Protein AF-A0A9P6WWC3-F1 (afdb_monomer)

Foldseek 3Di:
DDDDDDDDDDDPPDPPDPPDDVPDDDDPDDDDDPDPCDPVNVVVVVPDDDDDDDPDDDPDLVVVQLVVLQVQLVVLLVCVVVQQADQQDWKKWFQRPVHRQKIWIAAGRDRSNPDGSVRTFIAGLQQHTPDHDGGDPNLNVLQVSLQSVLAVQFGMKTWTCGPVQLVVLQVQDDQDPPDPVSVVQVVQEFEQACCPDSDSDNVSSVSSCVGNDHGHQKYRYRNGGIMGGDDD

InterPro domains:
  IPR001303 Class II aldolase/adducin N-terminal [PF00596] (70-228)
  IPR001303 Class II aldolase/adducin N-terminal [SM01007] (70-232)
  IPR036409 Class II aldolase/adducin N-terminal domain superfamily [G3DSA:3.40.225.10] (49-229)
  IPR036409 Class II aldolase/adducin N-terminal domain superfamily [SSF53639] (64-228)
  IPR051017 Aldolase class II Adducin subfamily [PTHR10672] (40-228)

Secondary structure (DSSP, 8-state):
--------------TT-----TTSPPP-------SSS-HHHHHHHHHSPP----PPP-SSHHHHHHHHHHHHHHHHHHHHHTT--BTTB-EEEEE-SS-TT-EEEPPTT--GGG--TTTPEEE-TT--EEE-SS---HHHHHHHHHHHHH-TT--EEEEE--HHHHHHHTT--PPP--STTGGGGTTSEEEE----SS---HHHHHHHHHHHTTT-SEEEETTTEEEEEE--

Structure (mmCIF, N/CA/C/O backbone):
data_AF-A0A9P6WWC3-F1
#
_entry.id   AF-A0A9P6WWC3-F1
#
loop_
_atom_site.group_PDB
_atom_site.id
_atom_site.type_symbol
_atom_site.label_atom_id
_atom_site.label_alt_id
_atom_site.label_comp_id
_atom_site.label_asym_id
_atom_site.label_entity_id
_atom_site.label_seq_id
_atom_site.pdbx_PDB_ins_code
_atom_site.Cartn_x
_atom_site.Cartn_y
_atom_site.Cartn_z
_atom_site.occupancy
_atom_site.B_iso_or_equiv
_atom_site.auth_seq_id
_atom_site.auth_comp_id
_atom_site.auth_asym_id
_atom_site.auth_atom_id
_atom_site.pdbx_PDB_model_num
ATOM 1 N N . MET A 1 1 ? -37.092 14.828 -8.936 1.00 39.47 1 MET A N 1
ATOM 2 C CA . MET A 1 1 ? -36.639 15.481 -10.181 1.00 39.47 1 MET A CA 1
ATOM 3 C C . MET A 1 1 ? -35.511 14.626 -10.740 1.00 39.47 1 MET A C 1
ATOM 5 O O . MET A 1 1 ? -34.388 14.698 -10.266 1.00 39.47 1 MET A O 1
ATOM 9 N N . THR A 1 2 ? -35.869 13.685 -11.606 1.00 32.66 2 THR A N 1
ATOM 10 C CA . THR A 1 2 ? -34.979 12.709 -12.247 1.00 32.66 2 THR A CA 1
ATOM 11 C C . THR A 1 2 ? -34.280 13.359 -13.436 1.00 32.66 2 THR A C 1
ATOM 13 O O . THR A 1 2 ? -34.957 13.880 -14.319 1.00 32.66 2 THR A O 1
ATOM 16 N N . LEU A 1 3 ? -32.947 13.320 -13.464 1.00 31.47 3 LEU A N 1
ATOM 17 C CA . LEU A 1 3 ? -32.145 13.653 -14.643 1.00 31.47 3 LEU A CA 1
ATOM 18 C C . LEU A 1 3 ? -31.597 12.353 -15.258 1.00 31.47 3 LEU A C 1
ATOM 20 O O . LEU A 1 3 ? -31.300 11.421 -14.507 1.00 31.47 3 LEU A O 1
ATOM 24 N N . PRO A 1 4 ? -31.525 12.248 -16.596 1.00 32.28 4 PRO A N 1
ATOM 25 C CA . PRO A 1 4 ? -31.412 10.970 -17.281 1.00 32.28 4 PRO A CA 1
ATOM 26 C C . PRO A 1 4 ? -29.964 10.486 -17.399 1.00 32.28 4 PRO A C 1
ATOM 28 O O . PRO A 1 4 ? -29.024 11.268 -17.530 1.00 32.28 4 PRO A O 1
ATOM 31 N N . ILE A 1 5 ? -29.828 9.162 -17.394 1.00 38.31 5 ILE A N 1
ATOM 32 C CA . ILE A 1 5 ? -28.629 8.411 -17.762 1.00 38.31 5 ILE A CA 1
ATOM 33 C C . ILE A 1 5 ? -28.539 8.439 -19.289 1.00 38.31 5 ILE A C 1
ATOM 35 O O . ILE A 1 5 ? -29.458 7.974 -19.963 1.00 38.31 5 ILE A O 1
ATOM 39 N N . SER A 1 6 ? -27.451 8.977 -19.838 1.00 33.50 6 SER A N 1
ATOM 40 C CA . SER A 1 6 ? -27.092 8.760 -21.239 1.00 33.50 6 SER A CA 1
ATOM 41 C C . SER A 1 6 ? -25.844 7.889 -21.310 1.00 33.50 6 SER A C 1
ATOM 43 O O . SER A 1 6 ? -24.748 8.336 -20.965 1.00 33.50 6 SER A O 1
ATOM 45 N N . ASP A 1 7 ? -26.028 6.659 -21.785 1.00 39.38 7 ASP A N 1
ATOM 46 C CA . ASP A 1 7 ? -24.965 5.832 -22.344 1.00 39.38 7 ASP A CA 1
ATOM 47 C C . ASP A 1 7 ? -24.219 6.621 -23.421 1.00 39.38 7 ASP A C 1
ATOM 49 O O . ASP A 1 7 ? -24.841 7.138 -24.354 1.00 39.38 7 ASP A O 1
ATOM 53 N N . ASN A 1 8 ? -22.887 6.675 -23.350 1.00 34.50 8 ASN A N 1
ATOM 54 C CA . ASN A 1 8 ? -22.118 6.996 -24.541 1.00 34.50 8 ASN A CA 1
ATOM 55 C C . ASN A 1 8 ? -20.884 6.107 -24.684 1.00 34.50 8 ASN A C 1
ATOM 57 O O . ASN A 1 8 ? -20.041 5.985 -23.796 1.00 34.50 8 ASN A O 1
ATOM 61 N N . LYS A 1 9 ? -20.862 5.457 -25.843 1.00 33.41 9 LYS A N 1
ATOM 62 C CA . LYS A 1 9 ? -19.927 4.448 -26.325 1.00 33.41 9 LYS A CA 1
ATOM 63 C C . LYS A 1 9 ? -18.516 5.021 -26.481 1.00 33.41 9 LYS A C 1
ATOM 65 O O . LYS A 1 9 ? -18.359 6.191 -26.809 1.00 33.41 9 LYS A O 1
ATOM 70 N N . ASN A 1 10 ? -17.523 4.141 -26.323 1.00 39.97 10 ASN A N 1
ATOM 71 C CA . ASN A 1 10 ? -16.203 4.156 -26.965 1.00 39.97 10 ASN A CA 1
ATOM 72 C C . ASN A 1 10 ? -15.756 5.500 -27.559 1.00 39.97 10 ASN A C 1
ATOM 74 O O . ASN A 1 10 ? -15.913 5.734 -28.757 1.00 39.97 10 ASN A O 1
ATOM 78 N N . ASN A 1 11 ? -15.093 6.327 -26.752 1.00 32.00 11 ASN A N 1
ATOM 79 C CA . ASN A 1 11 ? -14.251 7.385 -27.292 1.00 32.00 11 ASN A CA 1
ATOM 80 C C . ASN A 1 11 ? -12.836 6.824 -27.476 1.00 32.00 11 ASN A C 1
ATOM 82 O O . ASN A 1 11 ? -11.994 6.892 -26.580 1.00 32.00 11 ASN A O 1
ATOM 86 N N . MET A 1 12 ? -12.595 6.225 -28.647 1.00 34.56 12 MET A N 1
ATOM 87 C CA . MET A 1 12 ? -11.241 6.118 -29.183 1.00 34.56 12 MET A CA 1
ATOM 88 C C . MET A 1 12 ? -10.701 7.542 -29.301 1.00 34.56 12 MET A C 1
ATOM 90 O O . MET A 1 12 ? -11.239 8.365 -30.040 1.00 34.56 12 MET A O 1
ATOM 94 N N . ILE A 1 13 ? -9.681 7.848 -28.507 1.00 39.12 13 ILE A N 1
ATOM 95 C CA . ILE A 1 13 ? -8.994 9.133 -28.536 1.00 39.12 13 ILE A CA 1
ATOM 96 C C . ILE A 1 13 ? -8.308 9.231 -29.901 1.00 39.12 13 ILE A C 1
ATOM 98 O O . ILE A 1 13 ? -7.330 8.539 -30.159 1.00 39.12 13 ILE A O 1
ATOM 102 N N . ASN A 1 14 ? -8.858 10.060 -30.788 1.00 34.22 14 ASN A N 1
ATOM 103 C CA . ASN A 1 14 ? -8.198 10.446 -32.029 1.00 34.22 14 ASN A CA 1
ATOM 104 C C . ASN A 1 14 ? -6.913 11.221 -31.688 1.00 34.22 14 ASN A C 1
ATOM 106 O O . ASN A 1 14 ? -6.967 12.283 -31.067 1.00 34.22 14 ASN A O 1
ATOM 110 N N . ASP A 1 15 ? -5.770 10.690 -32.126 1.00 46.56 15 ASP A N 1
ATOM 111 C CA . ASP A 1 15 ? -4.395 11.133 -31.832 1.00 46.56 15 ASP A CA 1
ATOM 112 C C . ASP A 1 15 ? -3.993 12.516 -32.399 1.00 46.56 15 ASP A C 1
ATOM 114 O O . ASP A 1 15 ? -2.829 12.909 -32.343 1.00 46.56 15 ASP A O 1
ATOM 118 N N . THR A 1 16 ? -4.917 13.307 -32.946 1.00 41.19 16 THR A N 1
ATOM 119 C CA . THR A 1 16 ? -4.570 14.505 -33.736 1.00 41.19 16 THR A CA 1
ATOM 120 C C . THR A 1 16 ? -4.795 15.847 -33.043 1.00 41.19 16 THR A C 1
ATOM 122 O O . THR A 1 16 ? -4.728 16.878 -33.708 1.00 41.19 16 THR A O 1
ATOM 125 N N . ASN A 1 17 ? -5.025 15.897 -31.726 1.00 40.00 17 ASN A N 1
ATOM 126 C CA . ASN A 1 17 ? -5.231 17.186 -31.048 1.00 40.00 17 ASN A CA 1
ATOM 127 C C . ASN A 1 17 ? -4.621 17.284 -29.640 1.00 40.00 17 ASN A C 1
ATOM 129 O O . ASN A 1 17 ? -5.251 17.771 -28.702 1.00 40.00 17 ASN A O 1
ATOM 133 N N . ILE A 1 18 ? -3.356 16.872 -29.488 1.00 46.56 18 ILE A N 1
ATOM 134 C CA . ILE A 1 18 ? -2.530 17.262 -28.332 1.00 46.56 18 ILE A CA 1
ATOM 135 C C . ILE A 1 18 ? -2.148 18.744 -28.506 1.00 46.56 18 ILE A C 1
ATOM 137 O O . ILE A 1 18 ? -1.037 19.111 -28.887 1.00 46.56 18 ILE A O 1
ATOM 141 N N . GLN A 1 19 ? -3.119 19.626 -28.279 1.00 43.78 19 GLN A N 1
ATOM 142 C CA . GLN A 1 19 ? -2.909 21.062 -28.165 1.00 43.78 19 GLN A CA 1
ATOM 143 C C . GLN A 1 19 ? -2.077 21.353 -26.906 1.00 43.78 19 GLN A C 1
ATOM 145 O O . GLN A 1 19 ? -2.545 21.185 -25.785 1.00 43.78 19 GLN A O 1
ATOM 150 N N . ARG A 1 20 ? -0.827 21.784 -27.127 1.00 45.75 20 ARG A N 1
ATOM 151 C CA . ARG A 1 20 ? 0.033 22.629 -26.271 1.00 45.75 20 ARG A CA 1
ATOM 152 C C . ARG A 1 20 ? -0.373 22.730 -24.787 1.00 45.75 20 ARG A C 1
ATOM 154 O O . ARG A 1 20 ? -0.776 23.792 -24.320 1.00 45.75 20 ARG A O 1
ATOM 161 N N . THR A 1 21 ? -0.158 21.674 -24.011 1.00 47.94 21 THR A N 1
ATOM 162 C CA . THR A 1 21 ? 0.052 21.818 -22.564 1.00 47.94 21 THR A CA 1
ATOM 163 C C . THR A 1 21 ? 1.504 22.242 -22.336 1.00 47.94 21 THR A C 1
ATOM 165 O O . THR A 1 21 ? 2.430 21.587 -22.807 1.00 47.94 21 THR A O 1
ATOM 168 N N . ALA A 1 22 ? 1.727 23.343 -21.608 1.00 55.19 22 ALA A N 1
ATOM 169 C CA . ALA A 1 22 ? 3.056 23.917 -21.332 1.00 55.19 22 ALA A CA 1
ATOM 170 C C . ALA A 1 22 ? 4.033 22.971 -20.590 1.00 55.19 22 ALA A C 1
ATOM 172 O O . ALA A 1 22 ? 5.189 23.317 -20.374 1.00 55.19 22 ALA A O 1
ATOM 173 N N . ILE A 1 23 ? 3.568 21.784 -20.197 1.00 61.66 23 ILE A N 1
ATOM 174 C CA . ILE A 1 23 ? 4.279 20.810 -19.366 1.00 61.66 23 ILE A CA 1
ATOM 175 C C . ILE A 1 23 ? 5.178 19.885 -20.210 1.00 61.66 23 ILE A C 1
ATOM 177 O O . ILE A 1 23 ? 6.199 19.417 -19.715 1.00 61.66 23 ILE A O 1
ATOM 181 N N . PHE A 1 24 ? 4.854 19.647 -21.488 1.00 66.19 24 PHE A N 1
ATOM 182 C CA . PHE A 1 24 ? 5.560 18.673 -22.338 1.00 66.19 24 PHE A CA 1
ATOM 183 C C . PHE A 1 24 ? 6.177 19.332 -23.573 1.00 66.19 24 PHE A C 1
ATOM 185 O O . PHE A 1 24 ? 5.842 19.011 -24.713 1.00 66.19 24 PHE A O 1
ATOM 192 N N . LEU A 1 25 ? 7.075 20.289 -23.349 1.00 69.44 25 LEU A N 1
ATOM 193 C CA . LEU A 1 25 ? 7.821 20.946 -24.419 1.00 69.44 25 LEU A CA 1
ATOM 194 C C . LEU A 1 25 ? 9.214 20.329 -24.540 1.00 69.44 25 LEU A C 1
ATOM 196 O O . LEU A 1 25 ? 9.935 20.202 -23.550 1.00 69.44 25 LEU A O 1
ATOM 200 N N . ARG A 1 26 ? 9.627 19.993 -25.767 1.00 71.19 26 ARG A N 1
ATOM 201 C CA . ARG A 1 26 ? 11.050 19.775 -26.045 1.00 71.19 26 ARG A CA 1
ATOM 202 C C . ARG A 1 26 ? 11.764 21.122 -25.964 1.00 71.19 26 ARG A C 1
ATOM 204 O O . ARG A 1 26 ? 11.291 22.115 -26.516 1.00 71.19 26 ARG A O 1
ATOM 211 N N . SER A 1 27 ? 12.897 21.152 -25.269 1.00 71.38 27 SER A N 1
ATOM 212 C CA . SER A 1 27 ? 13.775 22.322 -25.254 1.00 71.38 27 SER A CA 1
ATOM 213 C C . SER A 1 27 ? 14.261 22.628 -26.673 1.00 71.38 27 SER A C 1
ATOM 215 O O . SER A 1 27 ? 14.604 21.713 -27.415 1.00 71.38 27 SER A O 1
ATOM 217 N N . SER A 1 28 ? 14.337 23.909 -27.040 1.00 74.69 28 SER A N 1
ATOM 218 C CA . SER A 1 28 ? 14.957 24.355 -28.297 1.00 74.69 28 SER A CA 1
ATOM 219 C C . SER A 1 28 ? 16.487 24.431 -28.220 1.00 74.69 28 SER A C 1
ATOM 221 O O . SER A 1 28 ? 17.145 24.769 -29.207 1.00 74.69 28 SER A O 1
ATOM 223 N N . ARG A 1 29 ? 17.075 24.159 -27.046 1.00 73.31 29 ARG A N 1
ATOM 224 C CA . ARG A 1 29 ? 18.528 24.173 -26.860 1.00 73.31 29 ARG A CA 1
ATOM 225 C C . ARG A 1 29 ? 19.150 22.989 -27.589 1.00 73.31 29 ARG A C 1
ATOM 227 O O . ARG A 1 29 ? 18.837 21.845 -27.279 1.00 73.31 29 ARG A O 1
ATOM 234 N N . LYS A 1 30 ? 20.092 23.277 -28.487 1.00 68.44 30 LYS A N 1
ATOM 235 C CA . LYS A 1 30 ? 21.001 22.269 -29.035 1.00 68.44 30 LYS A CA 1
ATOM 236 C C . LYS A 1 30 ? 21.999 21.885 -27.949 1.00 68.44 30 LYS A C 1
ATOM 238 O O . LYS A 1 30 ? 22.733 22.746 -27.466 1.00 68.44 30 LYS A O 1
ATOM 243 N N . ILE A 1 31 ? 21.991 20.622 -27.545 1.00 67.25 31 ILE A N 1
ATOM 244 C CA . ILE A 1 31 ? 22.911 20.074 -26.548 1.00 67.25 31 ILE A CA 1
ATOM 245 C C . ILE A 1 31 ? 23.762 19.019 -27.248 1.00 67.25 31 ILE A C 1
ATOM 247 O O . ILE A 1 31 ? 23.226 18.158 -27.938 1.00 67.25 31 ILE A O 1
ATOM 251 N N . VAL A 1 32 ? 25.079 19.099 -27.067 1.00 68.75 32 VAL A N 1
ATOM 252 C CA . VAL A 1 32 ? 26.022 18.048 -27.463 1.00 68.75 32 VAL A CA 1
ATOM 253 C C . VAL A 1 32 ? 26.444 17.350 -26.177 1.00 68.75 32 VAL A C 1
ATOM 255 O O . VAL A 1 32 ? 27.060 17.975 -25.314 1.00 68.75 32 VAL A O 1
ATOM 258 N N . LEU A 1 33 ? 26.037 16.093 -26.007 1.00 67.12 33 LEU A N 1
ATOM 259 C CA . LEU A 1 33 ? 26.409 15.283 -24.849 1.00 67.12 33 LEU A CA 1
ATOM 260 C C . LEU A 1 33 ? 27.800 14.683 -25.090 1.00 67.12 33 LEU A C 1
ATOM 262 O O . LEU A 1 33 ? 28.111 14.250 -26.196 1.00 67.12 33 LEU A O 1
ATOM 266 N N . THR A 1 34 ? 28.661 14.692 -24.073 1.00 72.19 34 THR A N 1
ATOM 267 C CA . THR A 1 34 ? 29.966 14.019 -24.119 1.00 72.19 34 THR A CA 1
ATOM 268 C C . THR A 1 34 ? 29.810 12.584 -23.606 1.00 72.19 34 THR A C 1
ATOM 270 O O . THR A 1 34 ? 29.261 12.381 -22.526 1.00 72.19 34 THR A O 1
ATOM 273 N N . GLY A 1 35 ? 30.287 11.573 -24.343 1.00 67.38 35 GLY A N 1
ATOM 274 C CA . GLY A 1 35 ? 30.217 10.169 -23.907 1.00 67.38 35 GLY A CA 1
ATOM 275 C C . GLY A 1 35 ? 29.817 9.189 -25.012 1.00 67.38 35 GLY A C 1
ATOM 276 O O . GLY A 1 35 ? 29.933 9.501 -26.191 1.00 67.38 35 GLY A O 1
ATOM 277 N N . SER A 1 36 ? 29.384 7.986 -24.614 1.00 57.06 36 SER A N 1
ATOM 278 C CA . SER A 1 36 ? 29.026 6.872 -25.511 1.00 57.06 36 SER A CA 1
ATOM 279 C C . SER A 1 36 ? 27.691 7.037 -26.236 1.00 57.06 36 SER A C 1
ATOM 281 O O . SER A 1 36 ? 27.352 6.186 -27.050 1.00 57.06 36 SER A O 1
ATOM 283 N N . GLU A 1 37 ? 26.929 8.085 -25.926 1.00 64.62 37 GLU A N 1
ATOM 284 C CA . GLU A 1 37 ? 25.747 8.450 -26.701 1.00 64.62 37 GLU A CA 1
ATOM 285 C C . GLU A 1 37 ? 26.225 9.117 -27.989 1.00 64.62 37 GLU A C 1
ATOM 287 O O . GLU A 1 37 ? 26.843 10.184 -27.975 1.00 64.62 37 GLU A O 1
ATOM 292 N N . THR A 1 38 ? 26.002 8.452 -29.115 1.00 69.75 38 THR A N 1
ATOM 293 C CA . THR A 1 38 ? 26.440 8.970 -30.409 1.00 69.75 38 THR A CA 1
ATOM 294 C C . THR A 1 38 ? 25.629 10.214 -30.781 1.00 69.75 38 THR A C 1
ATOM 296 O O . THR A 1 38 ? 24.449 10.343 -30.442 1.00 69.75 38 THR A O 1
ATOM 299 N N . GLU A 1 39 ? 26.216 11.137 -31.551 1.00 67.12 39 GLU A N 1
ATOM 300 C CA . GLU A 1 39 ? 25.450 12.266 -32.103 1.00 67.12 39 GLU A CA 1
ATOM 301 C C . GLU A 1 39 ? 24.223 11.804 -32.914 1.00 67.12 39 GLU A C 1
ATOM 303 O O . GLU A 1 39 ? 23.247 12.540 -33.060 1.00 67.12 39 GLU A O 1
ATOM 308 N N . GLU A 1 40 ? 24.276 10.596 -33.475 1.00 71.81 40 GLU A N 1
ATOM 309 C CA . GLU A 1 40 ? 23.176 9.981 -34.209 1.00 71.81 40 GLU A CA 1
ATOM 310 C C . GLU A 1 40 ? 22.018 9.581 -33.287 1.00 71.81 40 GLU A C 1
ATOM 312 O O . GLU A 1 40 ? 20.871 9.913 -33.587 1.00 71.81 40 GLU A O 1
ATOM 317 N N . GLU A 1 41 ? 22.303 8.979 -32.130 1.00 73.50 41 GLU A N 1
ATOM 318 C CA . GLU A 1 41 ? 21.301 8.670 -31.100 1.00 73.50 41 GLU A CA 1
ATOM 319 C C . GLU A 1 41 ? 20.652 9.942 -30.541 1.00 73.50 41 GLU A C 1
ATOM 321 O O . GLU A 1 41 ? 19.426 10.003 -30.409 1.00 73.50 41 GLU A O 1
ATOM 326 N N . ALA A 1 42 ? 21.436 10.999 -30.300 1.00 69.25 42 ALA A N 1
ATOM 327 C CA . ALA A 1 42 ? 20.912 12.292 -29.858 1.00 69.25 42 ALA A CA 1
ATOM 328 C C . ALA A 1 42 ? 19.977 12.926 -30.909 1.00 69.25 42 ALA A C 1
ATOM 330 O O . ALA A 1 42 ? 18.864 13.350 -30.584 1.00 69.25 42 ALA A O 1
ATOM 331 N N . ARG A 1 43 ? 20.379 12.923 -32.191 1.00 72.50 43 ARG A N 1
ATOM 332 C CA . ARG A 1 43 ? 19.546 13.404 -33.313 1.00 72.50 43 ARG A CA 1
ATOM 333 C C . ARG A 1 43 ? 18.293 12.549 -33.522 1.00 72.50 43 ARG A C 1
ATOM 335 O O . ARG A 1 43 ? 17.243 13.078 -33.892 1.00 72.50 43 ARG A O 1
ATOM 342 N N . ALA A 1 44 ? 18.373 11.239 -33.297 1.00 76.50 44 ALA A N 1
ATOM 343 C CA . ALA A 1 44 ? 17.216 10.351 -33.352 1.00 76.50 44 ALA A CA 1
ATOM 344 C C . ALA A 1 44 ? 16.232 10.648 -32.208 1.00 76.50 44 ALA A C 1
ATOM 346 O O . ALA A 1 44 ? 15.022 10.723 -32.438 1.00 76.50 44 ALA A O 1
ATOM 347 N N . ALA A 1 45 ? 16.740 10.909 -30.999 1.00 74.81 45 ALA A N 1
ATOM 348 C CA . ALA A 1 45 ? 15.932 11.213 -29.823 1.00 74.81 4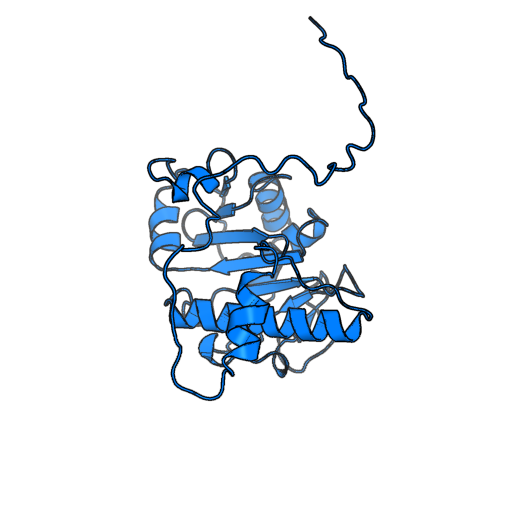5 ALA A CA 1
ATOM 349 C C . ALA A 1 45 ? 15.125 12.518 -29.947 1.00 74.81 45 ALA A C 1
ATOM 351 O O . ALA A 1 45 ? 14.034 12.603 -29.376 1.00 74.81 45 ALA A O 1
ATOM 352 N N . GLU A 1 46 ? 15.601 13.512 -30.712 1.00 75.06 46 GLU A N 1
ATOM 353 C CA . GLU A 1 46 ? 14.857 14.749 -31.019 1.00 75.06 46 GLU A CA 1
ATOM 354 C C . GLU A 1 46 ? 13.536 14.479 -31.752 1.00 75.06 46 GLU A C 1
ATOM 356 O O . GLU A 1 46 ? 12.559 15.207 -31.558 1.00 75.06 46 GLU A O 1
ATOM 361 N N . LYS A 1 47 ? 13.491 13.413 -32.560 1.00 78.12 47 LYS A N 1
ATOM 362 C CA . LYS A 1 47 ? 12.332 13.037 -33.380 1.00 78.12 47 LYS A CA 1
ATOM 363 C C . LYS A 1 47 ? 11.359 12.105 -32.661 1.00 78.12 47 LYS A C 1
ATOM 365 O O . LYS A 1 47 ? 10.256 11.885 -33.157 1.00 78.12 47 LYS A O 1
ATOM 370 N N . LEU A 1 48 ? 11.744 11.553 -31.509 1.00 80.31 48 LEU A N 1
ATOM 371 C CA . LEU A 1 48 ? 10.870 10.662 -30.753 1.00 80.31 48 LEU A CA 1
ATOM 372 C C . LEU A 1 48 ? 9.683 11.442 -30.162 1.00 80.31 48 LEU A C 1
ATOM 374 O O . LEU A 1 48 ? 9.853 12.572 -29.687 1.00 80.31 48 LEU A O 1
ATOM 378 N N . PRO A 1 49 ? 8.477 10.859 -30.124 1.00 79.94 49 PRO A N 1
ATOM 379 C CA . PRO A 1 49 ? 7.368 11.462 -29.396 1.00 79.94 49 PRO A CA 1
ATOM 380 C C . PRO A 1 49 ? 7.697 11.538 -27.898 1.00 79.94 49 PRO A C 1
ATOM 382 O O . PRO A 1 49 ? 8.282 10.611 -27.336 1.00 79.94 49 PRO A O 1
ATOM 385 N N . ILE A 1 50 ? 7.306 12.631 -27.232 1.00 81.06 50 ILE A N 1
ATOM 386 C CA . ILE A 1 50 ? 7.300 12.661 -25.764 1.00 81.06 50 ILE A CA 1
ATOM 387 C C . ILE A 1 50 ? 6.168 11.742 -25.311 1.00 81.06 50 ILE A C 1
ATOM 389 O O . ILE A 1 50 ? 5.002 12.002 -25.604 1.00 81.06 50 ILE A O 1
ATOM 393 N N . GLN A 1 51 ? 6.510 10.670 -24.605 1.00 80.94 51 GLN A N 1
ATOM 394 C CA . GLN A 1 51 ? 5.538 9.720 -24.080 1.00 80.94 51 GLN A CA 1
ATOM 395 C C . GLN A 1 51 ? 5.491 9.795 -22.558 1.00 80.94 51 GLN A C 1
ATOM 397 O O . GLN A 1 51 ? 6.521 9.882 -21.889 1.00 80.94 51 GLN A O 1
ATOM 402 N N . LEU A 1 52 ? 4.280 9.725 -22.010 1.00 83.00 52 LEU A N 1
ATOM 403 C CA . LEU A 1 52 ? 4.102 9.478 -20.587 1.00 83.00 52 LEU A CA 1
ATOM 404 C C . LEU A 1 52 ? 4.455 8.016 -20.282 1.00 83.00 52 LEU A C 1
ATOM 406 O O . LEU A 1 52 ? 3.993 7.129 -21.008 1.00 83.00 52 LEU A O 1
ATOM 410 N N . PRO A 1 53 ? 5.218 7.740 -19.210 1.00 87.06 53 PRO A N 1
ATOM 411 C CA . PRO A 1 53 ? 5.455 6.375 -18.761 1.00 87.06 53 PRO A CA 1
ATOM 412 C C . PRO A 1 53 ? 4.129 5.646 -18.517 1.00 87.06 53 PRO A C 1
ATOM 414 O O . PRO A 1 53 ? 3.232 6.178 -17.862 1.00 87.06 53 PRO A O 1
ATOM 417 N N . ARG A 1 54 ? 4.011 4.418 -19.026 1.00 85.56 54 ARG A N 1
ATOM 418 C CA . ARG A 1 54 ? 2.864 3.529 -18.784 1.00 85.56 54 ARG A CA 1
ATOM 419 C C . ARG A 1 54 ? 3.298 2.326 -17.945 1.00 85.56 54 ARG A C 1
ATOM 421 O O . ARG A 1 54 ? 4.478 1.963 -17.983 1.00 85.56 54 ARG A O 1
ATOM 428 N N . PRO A 1 55 ? 2.378 1.691 -17.195 1.00 84.94 55 PRO A N 1
ATOM 429 C CA . PRO A 1 55 ? 2.654 0.399 -16.583 1.00 84.94 55 PRO A CA 1
ATOM 430 C C . PRO A 1 55 ? 3.171 -0.594 -17.627 1.00 84.94 55 PRO A C 1
ATOM 432 O O . PRO A 1 55 ? 2.691 -0.632 -18.760 1.00 84.94 55 PRO A O 1
ATOM 435 N N . ARG A 1 56 ? 4.173 -1.385 -17.242 1.00 89.81 56 ARG A N 1
ATOM 436 C CA . ARG A 1 56 ? 4.753 -2.409 -18.110 1.00 89.81 56 ARG A CA 1
ATOM 437 C C . ARG A 1 56 ? 3.731 -3.523 -18.349 1.00 89.81 56 ARG A C 1
ATOM 439 O O . ARG A 1 56 ? 3.118 -3.994 -17.395 1.00 89.81 56 ARG A O 1
ATOM 446 N N . THR A 1 57 ? 3.591 -3.953 -19.597 1.00 92.75 57 THR A N 1
ATOM 447 C CA . THR A 1 57 ? 2.847 -5.159 -19.981 1.00 92.75 57 THR A CA 1
ATOM 448 C C . THR A 1 57 ? 3.780 -6.369 -20.013 1.00 92.75 57 THR A C 1
ATOM 450 O O . THR A 1 57 ? 4.995 -6.219 -20.171 1.00 92.75 57 THR A O 1
ATOM 453 N N . PHE A 1 58 ? 3.221 -7.564 -19.841 1.00 95.69 58 PHE A N 1
ATOM 454 C CA . PHE A 1 58 ? 3.967 -8.821 -19.812 1.00 95.69 58 PHE A CA 1
ATOM 455 C C . PHE A 1 58 ? 3.301 -9.827 -20.742 1.00 95.69 58 PHE A C 1
ATOM 457 O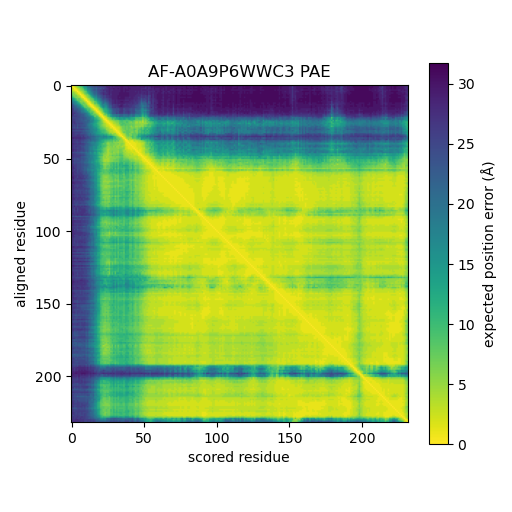 O . PHE A 1 58 ? 2.074 -9.900 -20.774 1.00 95.69 58 PHE A O 1
ATOM 464 N N . ASP A 1 59 ? 4.116 -10.594 -21.459 1.00 95.56 59 ASP A N 1
ATOM 465 C CA . ASP A 1 59 ? 3.639 -11.630 -22.381 1.00 95.56 59 ASP A CA 1
ATOM 466 C C . ASP A 1 59 ? 3.219 -12.906 -21.634 1.00 95.56 59 ASP A C 1
ATOM 468 O O . ASP A 1 59 ? 2.422 -13.696 -22.135 1.00 95.56 59 ASP A O 1
ATOM 472 N N . ASP A 1 60 ? 3.733 -13.097 -20.414 1.00 97.44 60 ASP A N 1
ATOM 473 C CA . ASP A 1 60 ? 3.447 -14.250 -19.570 1.00 97.44 60 ASP A CA 1
ATOM 474 C C . ASP A 1 60 ? 3.318 -13.880 -18.079 1.00 97.44 60 ASP A C 1
ATOM 476 O O . ASP A 1 60 ? 3.899 -12.910 -17.570 1.00 97.44 60 ASP A O 1
ATOM 480 N N . VAL A 1 61 ? 2.553 -14.702 -17.356 1.00 97.62 61 VAL A N 1
ATOM 481 C CA . VAL A 1 61 ? 2.212 -14.475 -15.945 1.00 97.62 61 VAL A CA 1
ATOM 482 C C . VAL A 1 61 ? 3.415 -14.673 -15.016 1.00 97.62 61 VAL A C 1
ATOM 484 O O . VAL A 1 61 ? 3.503 -14.042 -13.957 1.00 97.62 61 VAL A O 1
ATOM 487 N N . HIS A 1 62 ? 4.385 -15.511 -15.394 1.00 97.31 62 HIS A N 1
ATOM 488 C CA . HIS A 1 62 ? 5.594 -15.711 -14.600 1.00 97.31 62 HIS A CA 1
ATOM 489 C C . HIS A 1 62 ? 6.451 -14.440 -14.579 1.00 97.31 62 HIS A C 1
ATOM 491 O O . HIS A 1 62 ? 6.805 -13.962 -13.497 1.00 97.31 62 HIS A O 1
ATOM 497 N N . SER A 1 63 ? 6.709 -13.840 -15.740 1.00 97.81 63 SER A N 1
ATOM 498 C CA . SER A 1 63 ? 7.429 -12.572 -15.874 1.00 97.81 63 SER A CA 1
ATOM 499 C C . SER A 1 63 ? 6.729 -11.435 -15.126 1.00 97.81 63 SER A C 1
ATOM 501 O O . SER A 1 63 ? 7.385 -10.670 -14.409 1.00 97.81 63 SER A O 1
ATOM 503 N N . GLN A 1 64 ? 5.395 -11.360 -15.214 1.00 97.31 64 GLN A N 1
ATOM 504 C CA . GLN A 1 64 ? 4.598 -10.394 -14.454 1.00 97.31 64 GLN A CA 1
ATOM 505 C C . GLN A 1 64 ? 4.783 -10.575 -12.942 1.00 97.31 64 GLN A C 1
ATOM 507 O O . GLN A 1 64 ? 5.101 -9.618 -12.231 1.00 97.31 64 GLN A O 1
ATOM 512 N N . ARG A 1 65 ? 4.646 -11.807 -12.443 1.00 97.75 65 ARG A N 1
ATOM 513 C CA . ARG A 1 65 ? 4.827 -12.134 -11.024 1.00 97.75 65 ARG A CA 1
ATOM 514 C C . ARG A 1 65 ? 6.222 -11.771 -10.531 1.00 97.75 65 ARG A C 1
ATOM 516 O O . ARG A 1 65 ? 6.348 -11.143 -9.480 1.00 97.75 65 ARG A O 1
ATOM 523 N N . VAL A 1 66 ? 7.270 -12.142 -11.269 1.00 97.75 66 VAL A N 1
ATOM 524 C CA . VAL A 1 66 ? 8.660 -11.810 -10.914 1.00 97.75 66 VAL A CA 1
ATOM 525 C C . VAL A 1 66 ? 8.827 -10.297 -10.792 1.00 97.75 66 VAL A C 1
ATOM 527 O O . VAL A 1 66 ? 9.343 -9.821 -9.777 1.00 97.75 66 VAL A O 1
ATOM 530 N N . HIS A 1 67 ? 8.327 -9.534 -11.765 1.00 97.12 67 HIS A N 1
ATOM 531 C CA . HIS A 1 67 ? 8.392 -8.077 -11.732 1.00 97.12 67 HIS A CA 1
ATOM 532 C C . HIS A 1 67 ? 7.636 -7.475 -10.539 1.00 97.12 67 HIS A C 1
ATOM 534 O O . HIS A 1 67 ? 8.163 -6.606 -9.840 1.00 97.12 67 HIS A O 1
ATOM 540 N N . MET A 1 68 ? 6.413 -7.936 -10.270 1.00 97.00 68 MET A N 1
ATOM 541 C CA . MET A 1 68 ? 5.608 -7.420 -9.160 1.00 97.00 68 MET A CA 1
ATOM 542 C C . MET A 1 68 ? 6.249 -7.744 -7.802 1.00 97.00 68 MET A C 1
ATOM 544 O O . MET A 1 68 ? 6.329 -6.865 -6.945 1.00 97.00 68 MET A O 1
ATOM 548 N N . LYS A 1 69 ? 6.814 -8.947 -7.624 1.00 97.75 69 LYS A N 1
ATOM 549 C CA . LYS A 1 69 ? 7.590 -9.306 -6.423 1.00 97.75 69 LYS A CA 1
ATOM 550 C C . LYS A 1 69 ? 8.826 -8.425 -6.235 1.00 97.75 69 LYS A C 1
ATOM 552 O O . LYS A 1 69 ? 9.131 -8.022 -5.114 1.00 97.75 69 LYS A O 1
ATOM 557 N N . GLN A 1 70 ? 9.539 -8.108 -7.316 1.00 98.06 70 GLN A N 1
ATOM 558 C CA . GLN A 1 70 ? 10.671 -7.176 -7.274 1.00 98.06 70 GLN A CA 1
ATOM 559 C C . GLN A 1 70 ? 10.224 -5.770 -6.861 1.00 98.06 70 GLN A C 1
ATOM 561 O O . GLN A 1 70 ? 10.872 -5.160 -6.010 1.00 98.06 70 GLN A O 1
ATOM 566 N N . LYS A 1 71 ? 9.096 -5.278 -7.391 1.00 96.88 71 LYS A N 1
ATOM 567 C CA . LYS A 1 71 ? 8.504 -4.000 -6.970 1.00 96.88 71 LYS A CA 1
ATOM 568 C C . LYS A 1 71 ? 8.081 -4.001 -5.504 1.00 96.88 71 LYS A C 1
ATOM 570 O O . LYS A 1 71 ? 8.346 -3.020 -4.818 1.00 96.88 71 LYS A O 1
ATOM 575 N N . LEU A 1 72 ? 7.483 -5.085 -5.010 1.00 97.31 72 LEU A N 1
ATOM 576 C CA . LEU A 1 72 ? 7.120 -5.215 -3.598 1.00 97.31 72 LEU A CA 1
ATOM 577 C C . LEU A 1 72 ? 8.363 -5.138 -2.698 1.00 97.31 72 LEU A C 1
ATOM 579 O O . LEU A 1 72 ? 8.396 -4.342 -1.763 1.00 97.31 72 LEU A O 1
ATOM 583 N N . ALA A 1 73 ? 9.415 -5.897 -3.020 1.00 97.62 73 ALA A N 1
ATOM 584 C CA . ALA A 1 73 ? 10.679 -5.853 -2.283 1.00 97.62 73 ALA A CA 1
ATOM 585 C C . ALA A 1 73 ? 11.343 -4.464 -2.339 1.00 97.62 73 ALA A C 1
ATOM 587 O O . ALA A 1 73 ? 11.841 -3.972 -1.328 1.00 97.62 73 ALA A O 1
ATOM 588 N N . ALA A 1 74 ? 11.314 -3.797 -3.497 1.00 97.81 74 ALA A N 1
ATOM 589 C CA . ALA A 1 74 ? 11.779 -2.417 -3.622 1.00 97.81 74 ALA A CA 1
ATOM 590 C C . ALA A 1 74 ? 10.942 -1.453 -2.765 1.00 97.81 74 ALA A C 1
ATOM 592 O O . ALA A 1 74 ? 11.505 -0.564 -2.133 1.00 97.81 74 ALA A O 1
ATOM 593 N N . GLY A 1 75 ? 9.625 -1.663 -2.692 1.00 96.50 75 GLY A N 1
ATOM 594 C CA . GLY A 1 75 ? 8.712 -0.920 -1.827 1.00 96.50 75 GLY A CA 1
ATOM 595 C C . GLY A 1 75 ? 9.131 -0.979 -0.361 1.00 96.50 75 GLY A C 1
ATOM 596 O O . GLY A 1 75 ? 9.348 0.070 0.237 1.00 96.50 75 GLY A O 1
ATOM 597 N N . PHE A 1 76 ? 9.370 -2.175 0.184 1.00 96.81 76 PHE A N 1
ATOM 598 C CA . PHE A 1 76 ? 9.888 -2.329 1.550 1.00 96.81 76 PHE A CA 1
ATOM 599 C C . PHE A 1 76 ? 11.196 -1.566 1.774 1.00 96.81 76 PHE A C 1
ATOM 601 O O . PHE A 1 76 ? 11.340 -0.845 2.759 1.00 96.81 76 PHE A O 1
ATOM 608 N N . ARG A 1 77 ? 12.144 -1.662 0.836 1.00 97.44 77 ARG A N 1
ATOM 609 C CA . ARG A 1 77 ? 13.424 -0.949 0.952 1.00 97.44 77 ARG A CA 1
ATOM 610 C C . ARG A 1 77 ? 13.267 0.566 0.887 1.00 97.44 77 ARG A C 1
ATOM 612 O O . ARG A 1 77 ? 14.031 1.273 1.536 1.00 97.44 77 ARG A O 1
ATOM 619 N N . LEU A 1 78 ? 12.292 1.072 0.131 1.00 97.25 78 LEU A N 1
ATOM 620 C CA . LEU A 1 78 ? 11.950 2.493 0.133 1.00 97.25 78 LEU A CA 1
ATOM 621 C C . LEU A 1 78 ? 11.357 2.906 1.481 1.00 97.25 78 LEU A C 1
ATOM 623 O O . LEU A 1 78 ? 11.800 3.912 2.024 1.00 97.25 78 LEU A O 1
ATOM 627 N N . LEU A 1 79 ? 10.436 2.118 2.053 1.00 96.06 79 LEU A N 1
ATOM 628 C CA . LEU A 1 79 ? 9.907 2.385 3.396 1.00 96.06 79 LEU A CA 1
ATOM 629 C C . LEU A 1 79 ? 11.042 2.490 4.422 1.00 96.06 79 LEU A C 1
ATOM 631 O O . LEU A 1 79 ? 11.108 3.479 5.143 1.00 96.06 79 LEU A O 1
ATOM 635 N N . ALA A 1 80 ? 11.978 1.536 4.411 1.00 96.31 80 ALA A N 1
ATOM 636 C CA . ALA A 1 80 ? 13.148 1.556 5.288 1.00 96.31 80 ALA A CA 1
ATOM 637 C C . ALA A 1 80 ? 14.049 2.778 5.051 1.00 96.31 80 ALA A C 1
ATOM 639 O O . ALA A 1 80 ? 14.455 3.464 5.984 1.00 96.31 80 ALA A O 1
ATOM 640 N N . LYS A 1 81 ? 14.337 3.095 3.782 1.00 97.19 81 LYS A N 1
ATOM 641 C CA . LYS A 1 81 ? 15.169 4.248 3.408 1.00 97.19 81 LYS A CA 1
ATOM 642 C C . LYS A 1 81 ? 14.588 5.576 3.905 1.00 97.19 81 LYS A C 1
ATOM 644 O O . LYS A 1 81 ? 15.354 6.481 4.224 1.00 97.19 81 LYS A O 1
ATOM 649 N N . TYR A 1 82 ? 13.263 5.701 3.942 1.00 96.38 82 TYR A N 1
ATOM 650 C CA . TYR A 1 82 ? 12.569 6.899 4.419 1.00 96.38 82 TYR A CA 1
ATOM 651 C C . TYR A 1 82 ? 12.195 6.844 5.912 1.00 96.38 82 TYR A C 1
ATOM 653 O O . TYR A 1 82 ? 11.556 7.777 6.398 1.00 96.38 82 TYR A O 1
ATOM 661 N N . GLY A 1 83 ? 12.592 5.794 6.644 1.00 95.12 83 GLY A N 1
ATOM 662 C CA . GLY A 1 83 ? 12.300 5.631 8.073 1.00 95.12 83 GLY A CA 1
ATOM 663 C C . GLY A 1 83 ? 10.810 5.438 8.373 1.00 95.12 83 GLY A C 1
ATOM 664 O O . GLY A 1 83 ? 10.289 5.988 9.344 1.00 95.12 83 GLY A O 1
ATOM 665 N N . TRP A 1 84 ? 10.086 4.752 7.485 1.00 95.44 84 TRP A N 1
ATOM 666 C CA . TRP A 1 84 ? 8.657 4.440 7.640 1.00 95.44 84 TRP A CA 1
ATOM 667 C C . TRP A 1 84 ? 8.405 3.024 8.168 1.00 95.44 84 TRP A C 1
ATOM 669 O O . TRP A 1 84 ? 7.249 2.633 8.342 1.00 95.44 84 TRP A O 1
ATOM 679 N N . ASP A 1 85 ? 9.467 2.263 8.406 1.00 91.75 85 ASP A N 1
ATOM 680 C CA . ASP A 1 85 ? 9.462 1.029 9.175 1.00 91.75 85 ASP A CA 1
ATOM 681 C C . ASP A 1 85 ? 9.528 1.320 10.684 1.00 91.75 85 ASP A C 1
ATOM 683 O O . ASP A 1 85 ? 10.058 2.341 11.119 1.00 91.75 85 ASP A O 1
ATOM 687 N N . GLU A 1 86 ? 8.973 0.425 11.501 1.00 89.25 86 GLU A N 1
ATOM 688 C CA . GLU A 1 86 ? 9.028 0.545 12.960 1.00 89.25 86 GLU A CA 1
ATOM 689 C C . GLU A 1 86 ? 9.258 -0.828 13.596 1.00 89.25 86 GLU A C 1
ATOM 691 O O . GLU A 1 86 ? 8.328 -1.609 13.802 1.00 89.25 86 GLU A O 1
ATOM 696 N N . GLY A 1 87 ? 10.517 -1.140 13.910 1.00 87.75 87 GLY A N 1
ATOM 697 C CA . GLY A 1 87 ? 10.888 -2.434 14.480 1.00 87.75 87 GLY A CA 1
ATOM 698 C C . GLY A 1 87 ? 10.445 -3.593 13.581 1.00 87.75 87 GLY A C 1
ATOM 699 O O . GLY A 1 87 ? 10.910 -3.721 12.452 1.00 87.75 87 GLY A O 1
ATOM 700 N N . VAL A 1 88 ? 9.548 -4.440 14.091 1.00 84.69 88 VAL A N 1
ATOM 701 C CA . VAL A 1 88 ? 8.958 -5.575 13.351 1.00 84.69 88 VAL A CA 1
ATOM 702 C C . VAL A 1 88 ? 7.528 -5.306 12.862 1.00 84.69 88 VAL A C 1
ATOM 704 O O . VAL A 1 88 ? 6.877 -6.218 12.349 1.00 84.69 88 VAL A O 1
ATOM 707 N N . ALA A 1 89 ? 7.017 -4.089 13.070 1.00 84.94 89 ALA A N 1
ATOM 708 C CA . ALA A 1 89 ? 5.675 -3.687 12.674 1.00 84.94 89 ALA A CA 1
ATOM 709 C C . ALA A 1 89 ? 5.612 -3.256 11.201 1.00 84.94 89 ALA A C 1
ATOM 711 O O . ALA A 1 89 ? 6.620 -2.945 10.564 1.00 84.94 89 ALA A O 1
ATOM 712 N N . GLY A 1 90 ? 4.387 -3.206 10.678 1.00 84.00 90 GLY A N 1
ATOM 713 C CA . GLY A 1 90 ? 4.108 -2.901 9.281 1.00 84.00 90 GLY A CA 1
ATOM 714 C C . GLY A 1 90 ? 4.215 -4.118 8.362 1.00 84.00 90 GLY A C 1
ATOM 715 O O . GLY A 1 90 ? 4.883 -5.115 8.643 1.00 84.00 90 GLY A O 1
ATOM 716 N N . HIS A 1 91 ? 3.536 -4.019 7.227 1.00 92.38 91 HIS A N 1
ATOM 717 C CA . HIS A 1 91 ? 3.542 -5.041 6.188 1.00 92.38 91 HIS A CA 1
ATOM 718 C C . HIS A 1 91 ? 3.017 -4.467 4.876 1.00 92.38 91 HIS A C 1
ATOM 720 O O . HIS A 1 91 ? 2.216 -3.527 4.836 1.00 92.38 91 HIS A O 1
ATOM 726 N N . MET A 1 92 ? 3.454 -5.087 3.788 1.00 95.19 92 MET A N 1
ATOM 727 C CA . MET A 1 92 ? 2.917 -4.868 2.454 1.00 95.19 92 MET A CA 1
ATOM 728 C C . MET A 1 92 ? 2.502 -6.211 1.871 1.00 95.19 92 MET A C 1
ATOM 730 O O . MET A 1 92 ? 3.275 -7.169 1.926 1.00 95.19 92 MET A O 1
ATOM 734 N N . THR A 1 93 ? 1.306 -6.270 1.299 1.00 96.56 93 THR A N 1
ATOM 735 C CA . THR A 1 93 ? 0.810 -7.460 0.601 1.00 96.56 93 THR A CA 1
ATOM 736 C C . THR A 1 93 ? 0.591 -7.148 -0.863 1.00 96.56 93 THR A C 1
ATOM 738 O O . THR A 1 93 ? 0.261 -6.021 -1.231 1.00 96.56 93 THR A O 1
ATOM 741 N N . LEU A 1 94 ? 0.765 -8.163 -1.698 1.00 97.25 94 LEU A N 1
ATOM 742 C CA . LEU A 1 94 ? 0.596 -8.086 -3.138 1.00 97.25 94 LEU A CA 1
ATOM 743 C C . LEU A 1 94 ? -0.176 -9.308 -3.619 1.00 97.25 94 LEU A C 1
ATOM 745 O O . LEU A 1 94 ? 0.295 -10.430 -3.455 1.00 97.25 94 LEU A O 1
ATOM 749 N N . ARG A 1 95 ? -1.318 -9.090 -4.261 1.00 97.56 95 ARG A N 1
ATOM 750 C CA . ARG A 1 95 ? -2.107 -10.138 -4.903 1.00 97.56 95 ARG A CA 1
ATOM 751 C C . ARG A 1 95 ? -1.304 -10.809 -6.018 1.00 97.56 95 ARG A C 1
ATOM 753 O O . ARG A 1 95 ? -0.676 -10.124 -6.831 1.00 97.56 95 ARG A O 1
ATOM 760 N N . ASP A 1 96 ? -1.304 -12.136 -6.049 1.00 97.81 96 ASP A N 1
ATOM 761 C CA . ASP A 1 96 ? -0.655 -12.891 -7.115 1.00 97.81 96 ASP A CA 1
ATOM 762 C C . ASP A 1 96 ? -1.406 -12.707 -8.452 1.00 97.81 96 ASP A C 1
ATOM 764 O O . ASP A 1 96 ? -2.637 -12.739 -8.467 1.00 97.81 96 ASP A O 1
ATOM 768 N N . PRO A 1 97 ? -0.700 -12.495 -9.581 1.00 96.75 97 PRO A N 1
ATOM 769 C CA . PRO A 1 97 ? -1.353 -12.238 -10.865 1.00 96.75 97 PRO A CA 1
ATOM 770 C C . PRO A 1 97 ? -1.997 -13.479 -11.509 1.00 96.75 97 PRO A C 1
ATOM 772 O O . PRO A 1 97 ? -2.790 -13.318 -12.430 1.00 96.75 97 PRO A O 1
ATOM 775 N N . GLU A 1 98 ? -1.668 -14.696 -11.063 1.00 97.56 98 GLU A N 1
ATOM 776 C CA . GLU A 1 98 ? -2.266 -15.950 -11.564 1.00 97.56 98 GLU A CA 1
ATOM 777 C C . GLU A 1 98 ? -3.323 -16.501 -10.609 1.00 97.56 98 GLU A C 1
ATOM 779 O O . GLU A 1 98 ? -4.325 -17.051 -11.053 1.00 97.56 98 GLU A O 1
ATOM 784 N N . TYR A 1 99 ? -3.094 -16.342 -9.300 1.00 97.62 99 TYR A N 1
ATOM 785 C CA . TYR A 1 99 ? -3.969 -16.827 -8.234 1.00 97.62 99 TYR A CA 1
ATOM 786 C C . TYR A 1 99 ? -4.474 -15.643 -7.398 1.00 97.62 99 TYR A C 1
ATOM 788 O O . TYR A 1 99 ? -3.868 -15.318 -6.376 1.00 97.62 99 TYR A O 1
ATOM 796 N N . PRO A 1 100 ? -5.581 -14.987 -7.798 1.00 95.12 100 PRO A N 1
ATOM 797 C CA . PRO A 1 100 ? -6.057 -13.766 -7.153 1.00 95.12 100 PRO A CA 1
ATOM 798 C C . PRO A 1 100 ? -6.350 -13.900 -5.655 1.00 95.12 100 PRO A C 1
ATOM 800 O O . PRO A 1 100 ? -6.343 -12.893 -4.960 1.00 95.12 100 PRO A O 1
ATOM 803 N N . ASP A 1 101 ? -6.571 -15.107 -5.145 1.00 95.88 101 ASP A N 1
ATOM 804 C CA . ASP A 1 101 ? -6.853 -15.366 -3.726 1.00 95.88 101 ASP A CA 1
ATOM 805 C C . ASP A 1 101 ? -5.585 -15.618 -2.884 1.00 95.88 101 ASP A C 1
ATOM 807 O O . ASP A 1 101 ? -5.669 -15.956 -1.701 1.00 95.88 101 ASP A O 1
ATOM 811 N N . LEU A 1 102 ? -4.399 -15.469 -3.489 1.00 97.31 102 LEU A N 1
ATOM 812 C CA . LEU A 1 102 ? -3.099 -15.623 -2.838 1.00 97.31 102 LEU A CA 1
ATOM 813 C C . LEU A 1 102 ? -2.322 -14.303 -2.809 1.00 97.31 102 LEU A C 1
ATOM 815 O O . LEU A 1 102 ? -2.369 -13.498 -3.744 1.00 97.31 102 LEU A O 1
ATOM 819 N N . PHE A 1 103 ? -1.549 -14.101 -1.740 1.00 97.56 103 PHE A N 1
ATOM 820 C CA . PHE A 1 103 ? -0.868 -12.838 -1.458 1.00 97.56 103 PHE A CA 1
ATOM 821 C C . PHE A 1 103 ? 0.609 -13.039 -1.124 1.00 97.56 103 PHE A C 1
ATOM 823 O O . PHE A 1 103 ? 0.968 -13.818 -0.242 1.00 97.56 103 PHE A O 1
ATOM 830 N N . TRP A 1 104 ? 1.479 -12.299 -1.805 1.00 97.81 104 TRP A N 1
ATOM 831 C CA . TRP A 1 104 ? 2.890 -12.171 -1.461 1.00 97.81 104 TRP A CA 1
ATOM 832 C C . TRP A 1 104 ? 3.074 -11.154 -0.336 1.00 97.81 104 TRP A C 1
ATOM 834 O O . TRP A 1 104 ? 2.549 -10.045 -0.424 1.00 97.81 104 TRP A O 1
ATOM 844 N N . VAL A 1 105 ? 3.852 -11.503 0.688 1.00 96.62 105 VAL A N 1
ATOM 845 C CA . VAL A 1 105 ? 4.095 -10.673 1.883 1.00 96.62 105 VAL A CA 1
ATOM 846 C C . VAL A 1 105 ? 5.514 -10.887 2.423 1.00 96.62 105 VAL A C 1
ATOM 848 O O . VAL A 1 105 ? 6.186 -11.860 2.067 1.00 96.62 105 VAL A O 1
ATOM 851 N N . ASN A 1 106 ? 6.011 -9.964 3.251 1.00 94.94 106 ASN A N 1
ATOM 852 C CA . ASN A 1 106 ? 7.292 -10.122 3.938 1.00 94.94 106 ASN A CA 1
ATOM 853 C C . ASN A 1 106 ? 7.248 -11.200 5.028 1.00 94.94 106 ASN A C 1
ATOM 855 O O . ASN A 1 106 ? 6.236 -11.384 5.705 1.00 94.94 106 ASN A O 1
ATOM 859 N N . ALA A 1 107 ? 8.388 -11.856 5.243 1.00 93.88 107 ALA A N 1
ATOM 860 C CA . ALA A 1 107 ? 8.601 -12.699 6.410 1.00 93.88 107 ALA A CA 1
ATOM 861 C C . ALA A 1 107 ? 8.551 -11.859 7.697 1.00 93.88 107 ALA A C 1
ATOM 863 O O . ALA A 1 107 ? 9.098 -10.752 7.762 1.00 93.88 107 ALA A O 1
ATOM 864 N N . PHE A 1 108 ? 7.908 -12.392 8.734 1.00 93.38 108 PHE A N 1
ATOM 865 C CA . PHE A 1 108 ? 7.851 -11.737 10.035 1.00 93.38 108 PHE A CA 1
ATOM 866 C C . PHE A 1 108 ? 9.248 -11.606 10.655 1.00 93.38 108 PHE A C 1
ATOM 868 O O . PHE A 1 108 ? 10.054 -12.532 10.599 1.00 93.38 108 PHE A O 1
ATOM 875 N N . GLY A 1 109 ? 9.528 -10.444 11.253 1.00 91.81 109 GLY A N 1
ATOM 876 C CA . GLY A 1 109 ? 10.804 -10.152 11.909 1.00 91.81 109 GLY A CA 1
ATOM 877 C C . GLY A 1 109 ? 11.950 -9.772 10.964 1.00 91.81 109 GLY A C 1
ATOM 878 O O . GLY A 1 109 ? 13.030 -9.424 11.435 1.00 91.81 109 GLY A O 1
ATOM 879 N N . GLN A 1 110 ? 11.743 -9.799 9.644 1.00 93.75 110 GLN A N 1
ATOM 880 C CA . GLN A 1 110 ? 12.763 -9.369 8.692 1.00 93.75 110 GLN A CA 1
ATOM 881 C C . GLN A 1 110 ? 12.791 -7.838 8.568 1.00 93.75 110 GLN A C 1
ATOM 883 O O . GLN A 1 110 ? 11.783 -7.218 8.232 1.00 93.75 110 GLN A O 1
ATOM 888 N N . TYR A 1 111 ? 13.966 -7.234 8.771 1.00 95.38 111 TYR A N 1
ATOM 889 C CA . TYR A 1 111 ? 14.172 -5.801 8.540 1.00 95.38 111 TYR A CA 1
ATOM 890 C C . TYR A 1 111 ? 13.866 -5.419 7.085 1.00 95.38 111 TYR A C 1
ATOM 892 O O . TYR A 1 111 ? 14.410 -6.013 6.147 1.00 95.38 111 TYR A O 1
ATOM 900 N N . PHE A 1 112 ? 13.042 -4.385 6.896 1.00 96.12 112 PHE A N 1
ATOM 901 C CA . PHE A 1 112 ? 12.532 -3.968 5.586 1.00 96.12 112 PHE A CA 1
ATOM 902 C C . PHE A 1 112 ? 13.639 -3.645 4.576 1.00 96.12 112 PHE A C 1
ATOM 904 O O . PHE A 1 112 ? 13.528 -4.000 3.400 1.00 96.12 112 PHE A O 1
ATOM 911 N N . GLY A 1 113 ? 14.748 -3.050 5.027 1.00 96.25 113 GLY A N 1
ATOM 912 C CA . GLY A 1 113 ? 15.882 -2.708 4.164 1.00 96.25 113 GLY A CA 1
ATOM 913 C C . GLY A 1 113 ? 16.606 -3.919 3.563 1.00 96.25 113 GLY A C 1
ATOM 914 O O . GLY A 1 113 ? 17.291 -3.783 2.548 1.00 96.25 113 GLY A O 1
ATOM 915 N N . HIS A 1 114 ? 16.437 -5.115 4.136 1.00 95.94 114 HIS A N 1
ATOM 916 C CA . HIS A 1 114 ? 17.094 -6.340 3.669 1.00 95.94 114 HIS A CA 1
ATOM 917 C C . HIS A 1 114 ? 16.207 -7.229 2.795 1.00 95.94 114 HIS A C 1
ATOM 919 O O . HIS A 1 114 ? 16.728 -8.139 2.148 1.00 95.94 114 HIS A O 1
ATOM 925 N N . ILE A 1 115 ? 14.900 -6.961 2.722 1.00 96.12 115 ILE A N 1
ATOM 926 C CA . ILE A 1 115 ? 13.949 -7.812 1.998 1.00 96.12 115 ILE A CA 1
ATOM 927 C C . ILE A 1 115 ? 14.328 -7.902 0.517 1.00 96.12 115 ILE A C 1
ATOM 929 O O . ILE A 1 115 ? 14.551 -6.893 -0.159 1.00 96.12 115 ILE A O 1
ATOM 933 N N . LYS A 1 116 ? 14.415 -9.125 -0.005 1.00 97.62 116 LYS A N 1
ATOM 934 C CA . LYS A 1 116 ? 14.558 -9.440 -1.433 1.00 97.62 116 LYS A CA 1
ATOM 935 C C . LYS A 1 116 ? 13.273 -10.072 -1.958 1.00 97.62 116 LYS A C 1
ATOM 937 O O . LYS A 1 116 ? 12.498 -10.659 -1.211 1.00 97.62 116 L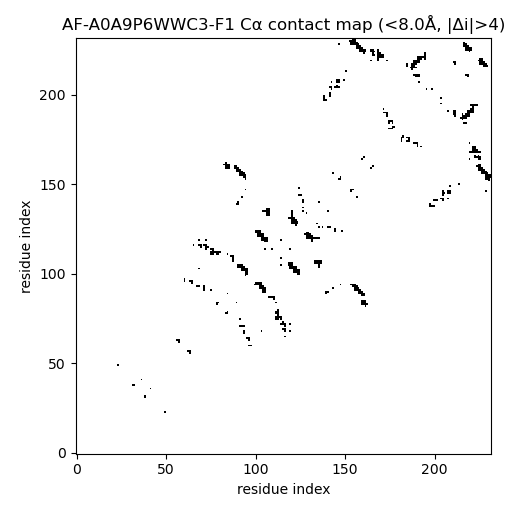YS A O 1
ATOM 942 N N . ALA A 1 117 ? 13.090 -10.053 -3.278 1.00 97.38 117 ALA A N 1
ATOM 943 C CA . ALA A 1 117 ? 11.972 -10.749 -3.920 1.00 97.38 117 ALA A CA 1
ATOM 944 C C . ALA A 1 117 ? 11.964 -12.266 -3.630 1.00 97.38 117 ALA A C 1
ATOM 946 O O . ALA A 1 117 ? 10.902 -12.887 -3.597 1.00 97.38 117 ALA A O 1
ATOM 947 N N . SER A 1 118 ? 13.142 -12.860 -3.409 1.00 96.31 118 SER A N 1
ATOM 948 C CA . SER A 1 118 ? 13.312 -14.261 -3.004 1.00 96.31 118 SER A CA 1
ATOM 949 C C . SER A 1 118 ? 12.802 -14.561 -1.596 1.00 96.31 118 SER A C 1
ATOM 951 O O . SER A 1 118 ? 12.470 -15.708 -1.324 1.00 96.31 118 SER A O 1
ATOM 953 N N . ASP A 1 119 ? 12.742 -13.553 -0.724 1.00 95.56 119 ASP A N 1
ATOM 954 C CA . ASP A 1 119 ? 12.415 -13.723 0.696 1.00 95.56 119 ASP A CA 1
ATOM 955 C C . ASP A 1 119 ? 10.898 -13.669 0.941 1.00 95.56 119 ASP A C 1
ATOM 957 O O . ASP A 1 119 ? 10.412 -14.113 1.978 1.00 95.56 119 ASP A O 1
ATOM 961 N N . LEU A 1 120 ? 10.144 -13.134 -0.028 1.00 97.06 120 LEU A N 1
ATOM 962 C CA . LEU A 1 120 ? 8.689 -13.027 0.030 1.00 97.06 120 LEU A CA 1
ATOM 963 C C . LEU A 1 120 ? 8.031 -14.407 0.088 1.00 97.06 120 LEU A C 1
ATOM 965 O O . LEU A 1 120 ? 8.314 -15.280 -0.742 1.00 97.06 120 LEU A O 1
ATOM 969 N N . ILE A 1 121 ? 7.082 -14.540 1.007 1.00 97.19 121 ILE A N 1
ATOM 970 C CA . ILE A 1 121 ? 6.253 -15.731 1.199 1.00 97.19 121 ILE A CA 1
ATOM 971 C C . ILE A 1 121 ? 4.880 -15.523 0.555 1.00 97.19 121 ILE A C 1
ATOM 973 O O . ILE A 1 121 ? 4.406 -14.392 0.462 1.00 97.19 121 ILE A O 1
ATOM 977 N N . LEU A 1 122 ? 4.269 -16.607 0.083 1.00 97.88 122 LEU A N 1
ATOM 978 C CA . LEU A 1 122 ? 2.922 -16.635 -0.484 1.00 97.88 122 LEU A CA 1
ATOM 979 C C . LEU A 1 122 ? 1.968 -17.218 0.553 1.00 97.88 122 LEU A C 1
ATOM 981 O O . LEU A 1 122 ? 2.212 -18.324 1.046 1.00 97.88 122 LEU A O 1
ATOM 985 N N . VAL A 1 123 ? 0.895 -16.496 0.854 1.00 97.00 123 VAL A N 1
ATOM 986 C CA . VAL A 1 123 ? -0.128 -16.907 1.820 1.00 97.00 123 VAL A CA 1
ATOM 987 C C . VAL A 1 123 ? -1.525 -16.866 1.209 1.00 97.00 123 VAL A C 1
ATOM 989 O O . VAL A 1 123 ? -1.761 -16.123 0.257 1.00 97.00 123 VAL A O 1
ATOM 992 N N . ASP A 1 124 ? -2.442 -17.659 1.751 1.00 95.38 124 ASP A N 1
ATOM 993 C CA . ASP A 1 124 ? -3.871 -17.586 1.429 1.00 95.38 124 ASP A CA 1
ATOM 994 C C . ASP A 1 124 ? -4.627 -16.600 2.346 1.00 95.38 124 ASP A C 1
ATOM 996 O O . ASP A 1 124 ? -4.045 -15.968 3.232 1.00 95.38 124 ASP A O 1
ATOM 1000 N N . HIS A 1 125 ? -5.948 -16.494 2.168 1.00 91.31 125 HIS A N 1
ATOM 1001 C CA . HIS A 1 125 ? -6.839 -15.672 3.001 1.00 91.31 125 HIS A CA 1
ATOM 1002 C C . HIS A 1 125 ? -6.876 -16.053 4.493 1.00 91.31 125 HIS A C 1
ATOM 1004 O O . HIS A 1 125 ? -7.375 -15.286 5.307 1.00 91.31 125 HIS A O 1
ATOM 1010 N N . SER A 1 126 ? -6.376 -17.221 4.893 1.00 89.50 126 SER A N 1
ATOM 1011 C CA . SER A 1 126 ? -6.245 -17.590 6.312 1.00 89.50 126 SER A CA 1
ATOM 1012 C C . SER A 1 126 ? -4.883 -17.195 6.903 1.00 89.50 126 SER A C 1
ATOM 1014 O O . SER A 1 126 ? -4.618 -17.419 8.087 1.00 89.50 126 SER A O 1
ATOM 1016 N N . GLY A 1 127 ? -3.986 -16.635 6.081 1.00 90.38 127 GLY A N 1
ATOM 1017 C CA . GLY A 1 127 ? -2.585 -16.423 6.433 1.00 90.38 127 GLY A CA 1
ATOM 1018 C C . GLY A 1 127 ? -1.793 -17.733 6.513 1.00 90.38 127 GLY A C 1
ATOM 1019 O O . GLY A 1 127 ? -0.741 -17.774 7.159 1.00 90.38 127 GLY A O 1
ATOM 1020 N N . SER A 1 128 ? -2.298 -18.815 5.910 1.00 93.69 128 SER A N 1
ATOM 1021 C CA . SER A 1 128 ? -1.578 -20.084 5.803 1.00 93.69 128 SER A CA 1
ATOM 1022 C C . SER A 1 128 ? -0.548 -20.007 4.687 1.00 93.69 128 SER A C 1
ATOM 1024 O O . SER A 1 128 ? -0.785 -19.414 3.637 1.00 93.69 128 SER A O 1
ATOM 1026 N N . ILE A 1 129 ? 0.629 -20.581 4.932 1.00 95.69 129 ILE A N 1
ATOM 1027 C CA . ILE A 1 129 ? 1.767 -20.496 4.015 1.00 95.69 129 ILE A CA 1
ATOM 1028 C C . ILE A 1 129 ? 1.548 -21.484 2.868 1.00 95.69 129 ILE A C 1
ATOM 1030 O O . ILE A 1 129 ? 1.553 -22.693 3.081 1.00 95.69 129 ILE A O 1
ATOM 1034 N N . VAL A 1 130 ? 1.414 -20.965 1.649 1.00 97.06 130 VAL A N 1
ATOM 1035 C CA . VAL A 1 130 ? 1.348 -21.757 0.411 1.00 97.06 130 VAL A CA 1
ATOM 1036 C C . VAL A 1 130 ? 2.749 -21.970 -0.164 1.00 97.06 130 VAL A C 1
ATOM 1038 O O . VAL A 1 130 ? 3.063 -23.038 -0.685 1.00 97.06 130 VAL A O 1
ATOM 1041 N N . ARG A 1 131 ? 3.624 -20.957 -0.068 1.00 96.69 131 ARG A N 1
ATOM 1042 C CA . ARG A 1 131 ? 5.022 -21.046 -0.518 1.00 96.69 131 ARG A CA 1
ATOM 1043 C C . ARG A 1 131 ? 5.944 -20.174 0.325 1.00 96.69 131 ARG A C 1
ATOM 1045 O O . ARG A 1 131 ? 5.649 -19.010 0.570 1.00 96.69 131 ARG A O 1
ATOM 1052 N N . GLY A 1 132 ? 7.116 -20.705 0.662 1.00 93.56 132 GLY A N 1
ATOM 1053 C CA . GLY A 1 132 ? 8.113 -20.038 1.502 1.00 93.56 132 GLY A CA 1
ATOM 1054 C C . GLY A 1 132 ? 8.409 -20.854 2.756 1.00 93.56 132 GLY A C 1
ATOM 1055 O O . GLY A 1 132 ? 7.783 -21.881 2.984 1.00 93.56 132 GLY A O 1
ATOM 1056 N N . GLN A 1 133 ? 9.394 -20.416 3.538 1.00 89.12 133 GLN A N 1
ATOM 1057 C CA . GLN A 1 133 ? 9.868 -21.134 4.734 1.00 89.12 133 GLN A CA 1
ATOM 1058 C C . GLN A 1 133 ? 9.681 -20.322 6.028 1.00 89.12 133 GLN A C 1
ATOM 1060 O O . GLN A 1 133 ? 10.009 -20.795 7.111 1.00 89.12 133 GLN A O 1
ATOM 1065 N N . TYR A 1 134 ? 9.172 -19.092 5.924 1.00 91.75 134 TYR A N 1
ATOM 1066 C CA . TYR A 1 134 ? 9.021 -18.168 7.048 1.00 91.75 134 TYR A CA 1
ATOM 1067 C C . TYR A 1 134 ? 7.550 -17.875 7.336 1.00 91.75 134 TYR A C 1
ATOM 1069 O O . TYR A 1 134 ? 6.703 -17.968 6.450 1.00 91.75 134 TYR A O 1
ATOM 1077 N N . THR A 1 135 ? 7.255 -17.495 8.580 1.00 87.94 135 THR A N 1
ATOM 1078 C CA . THR A 1 135 ? 5.899 -17.128 9.007 1.00 87.94 135 THR A CA 1
ATOM 1079 C C . THR A 1 135 ? 5.542 -15.690 8.633 1.00 87.94 135 THR A C 1
ATOM 1081 O O . THR A 1 135 ? 6.416 -14.833 8.499 1.00 87.94 135 THR A O 1
ATOM 1084 N N . VAL A 1 136 ? 4.242 -15.417 8.527 1.00 89.31 136 VAL A N 1
ATOM 1085 C CA . VAL A 1 136 ? 3.670 -14.066 8.463 1.00 89.31 136 VAL A CA 1
ATOM 1086 C C . VAL A 1 136 ? 3.243 -13.616 9.865 1.00 89.31 136 VAL A C 1
ATOM 1088 O O . VAL A 1 136 ? 2.928 -14.450 10.721 1.00 89.31 136 VAL A O 1
ATOM 1091 N N . ASN A 1 137 ? 3.193 -12.305 10.113 1.00 87.31 137 ASN A N 1
ATOM 1092 C CA . ASN A 1 137 ? 2.467 -11.768 11.263 1.00 87.31 137 ASN A CA 1
ATOM 1093 C C . ASN A 1 137 ? 0.964 -11.916 11.001 1.00 87.31 137 ASN A C 1
ATOM 1095 O O . ASN A 1 137 ? 0.345 -11.036 10.406 1.00 87.31 137 ASN A O 1
ATOM 1099 N N . LYS A 1 138 ? 0.388 -13.051 11.402 1.00 83.25 138 LYS A N 1
ATOM 1100 C CA . LYS A 1 138 ? -1.011 -13.354 11.092 1.00 83.25 138 LYS A CA 1
ATOM 1101 C C . LYS A 1 138 ? -1.991 -12.338 11.685 1.00 83.25 138 LYS A C 1
ATOM 1103 O O . LYS A 1 138 ? -2.948 -12.001 11.007 1.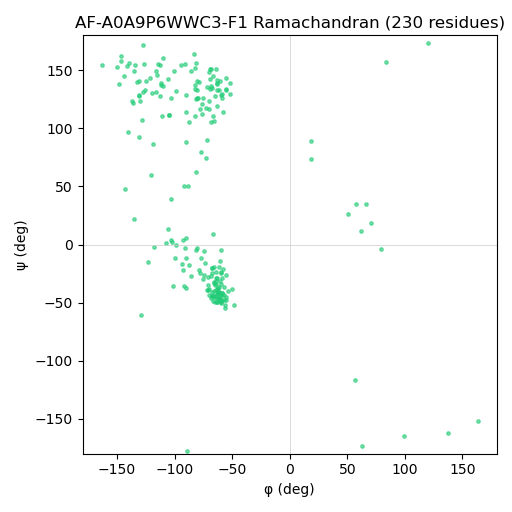00 83.25 138 LYS A O 1
ATOM 1108 N N . ALA A 1 139 ? -1.727 -11.823 12.890 1.00 77.06 139 ALA A N 1
ATOM 1109 C CA . ALA A 1 139 ? -2.589 -10.820 13.522 1.00 77.06 139 ALA A CA 1
ATOM 1110 C C . ALA A 1 139 ? -2.669 -9.548 12.665 1.00 77.06 139 ALA A C 1
ATOM 1112 O O . ALA A 1 139 ? -3.744 -9.031 12.397 1.00 77.06 139 ALA A O 1
ATOM 1113 N N . ALA A 1 140 ? -1.524 -9.097 12.160 1.00 77.06 140 ALA A N 1
ATOM 1114 C CA . ALA A 1 140 ? -1.450 -7.904 11.331 1.00 77.06 140 ALA A CA 1
ATOM 1115 C C . ALA A 1 140 ? -1.965 -8.158 9.890 1.00 77.06 140 ALA A C 1
ATOM 1117 O O . ALA A 1 140 ? -2.572 -7.289 9.262 1.00 77.06 140 ALA A O 1
ATOM 1118 N N . PHE A 1 141 ? -1.828 -9.395 9.390 1.00 87.38 141 PHE A N 1
ATOM 1119 C CA . PHE A 1 141 ? -2.345 -9.803 8.081 1.00 87.38 141 PHE A CA 1
ATOM 1120 C C . PHE A 1 141 ? -3.878 -9.727 7.973 1.00 87.38 141 PHE A C 1
ATOM 1122 O O . PHE A 1 141 ? -4.365 -9.442 6.880 1.00 87.38 141 PHE A O 1
ATOM 1129 N N . VAL A 1 142 ? -4.630 -9.891 9.075 1.00 87.88 142 VAL A N 1
ATOM 1130 C CA . VAL A 1 142 ? -6.111 -9.803 9.096 1.00 87.88 142 VAL A CA 1
ATOM 1131 C C . VAL A 1 142 ? -6.623 -8.522 8.423 1.00 87.88 142 VAL A C 1
ATOM 1133 O O . VAL A 1 142 ? -7.599 -8.559 7.676 1.00 87.88 142 VAL A O 1
ATOM 1136 N N . ILE A 1 143 ? -5.929 -7.395 8.608 1.00 88.38 143 ILE A N 1
ATOM 1137 C CA . ILE A 1 143 ? -6.310 -6.108 8.007 1.00 88.38 143 ILE A CA 1
ATOM 1138 C C . ILE A 1 143 ? -6.222 -6.161 6.476 1.00 88.38 143 ILE A C 1
ATOM 1140 O O . ILE A 1 143 ? -7.144 -5.753 5.769 1.00 88.38 143 ILE A O 1
ATOM 1144 N N . HIS A 1 144 ? -5.096 -6.644 5.950 1.00 93.50 144 HIS A N 1
ATOM 1145 C CA . HIS A 1 144 ? -4.858 -6.704 4.507 1.00 93.50 144 HIS A CA 1
ATOM 1146 C C . HIS A 1 144 ? -5.749 -7.749 3.843 1.00 93.50 144 HIS A C 1
ATOM 1148 O O . HIS A 1 144 ? -6.266 -7.521 2.752 1.00 93.50 144 HIS A O 1
ATOM 1154 N N . GLU A 1 145 ? -5.943 -8.873 4.521 1.00 92.94 145 GLU A N 1
ATOM 1155 C CA . GLU A 1 145 ? -6.838 -9.947 4.126 1.00 92.94 145 GLU A CA 1
ATOM 1156 C C . GLU A 1 145 ? -8.267 -9.430 3.922 1.00 92.94 145 GLU A C 1
ATOM 1158 O O . GLU A 1 145 ? -8.809 -9.559 2.823 1.00 92.94 145 GLU A O 1
ATOM 1163 N N . ALA A 1 146 ? -8.842 -8.766 4.931 1.00 93.00 146 ALA A N 1
ATOM 1164 C CA . ALA A 1 146 ? -10.199 -8.233 4.863 1.00 93.00 146 ALA A CA 1
ATOM 1165 C C . ALA A 1 146 ? -10.358 -7.229 3.710 1.00 93.00 146 ALA A C 1
ATOM 1167 O O . ALA A 1 146 ? -11.332 -7.285 2.954 1.00 93.00 146 ALA A O 1
ATOM 1168 N N . VAL A 1 147 ? -9.365 -6.354 3.515 1.00 94.06 147 VAL A N 1
ATOM 1169 C CA . VAL A 1 147 ? -9.344 -5.408 2.392 1.00 94.06 147 VAL A CA 1
ATOM 1170 C C . VAL A 1 147 ? -9.284 -6.135 1.052 1.00 94.06 147 VAL A C 1
ATOM 1172 O O . VAL A 1 147 ? -10.089 -5.836 0.176 1.00 94.06 147 VAL A O 1
ATOM 1175 N N . HIS A 1 148 ? -8.378 -7.096 0.873 1.00 95.44 148 HIS A N 1
ATOM 1176 C CA . HIS A 1 148 ? -8.271 -7.843 -0.380 1.00 95.44 148 HIS A CA 1
ATOM 1177 C C . HIS A 1 148 ? -9.524 -8.670 -0.680 1.00 95.44 148 HIS A C 1
ATOM 1179 O O . HIS A 1 148 ? -9.893 -8.802 -1.848 1.00 95.44 148 HIS A O 1
ATOM 1185 N N . ARG A 1 149 ? -10.190 -9.208 0.345 1.00 94.19 149 ARG A N 1
ATOM 1186 C CA . ARG A 1 149 ? -11.452 -9.936 0.197 1.00 94.19 149 ARG A CA 1
ATOM 1187 C C . ARG A 1 149 ? -12.592 -9.014 -0.233 1.00 94.19 149 ARG A C 1
ATOM 1189 O O . ARG A 1 149 ? -13.361 -9.361 -1.120 1.00 94.19 149 ARG A O 1
ATOM 1196 N N . ALA A 1 150 ? -12.694 -7.837 0.380 1.00 94.00 150 ALA A N 1
ATOM 1197 C CA . ALA A 1 150 ? -13.757 -6.880 0.086 1.00 94.00 150 ALA A CA 1
ATOM 1198 C C . ALA A 1 150 ? -13.534 -6.092 -1.213 1.00 94.00 150 ALA A C 1
ATOM 1200 O O . ALA A 1 150 ? -14.487 -5.583 -1.802 1.00 94.00 150 ALA A O 1
ATOM 1201 N N . ARG A 1 151 ? -12.276 -5.956 -1.642 1.00 93.88 151 ARG A N 1
ATOM 1202 C CA . ARG A 1 151 ? -11.869 -5.126 -2.775 1.00 93.88 151 ARG A CA 1
ATOM 1203 C C . ARG A 1 151 ? -10.969 -5.898 -3.732 1.00 93.88 151 ARG A C 1
ATOM 1205 O O . ARG A 1 151 ? -9.741 -5.913 -3.605 1.00 93.88 151 ARG A O 1
ATOM 1212 N N . SER A 1 152 ? -11.588 -6.519 -4.734 1.00 93.44 152 SER A N 1
ATOM 1213 C CA . SER A 1 152 ? -10.885 -7.229 -5.810 1.00 93.44 152 SER A CA 1
ATOM 1214 C C . SER A 1 152 ? -10.030 -6.299 -6.678 1.00 93.44 152 SER A C 1
ATOM 1216 O O . SER A 1 152 ? -9.048 -6.751 -7.261 1.00 93.44 152 SER A O 1
ATOM 1218 N N . ASP A 1 153 ? -10.350 -5.000 -6.722 1.00 93.94 153 ASP A N 1
ATOM 1219 C CA . ASP A 1 153 ? -9.532 -3.968 -7.369 1.00 93.94 153 ASP A CA 1
ATOM 1220 C C . AS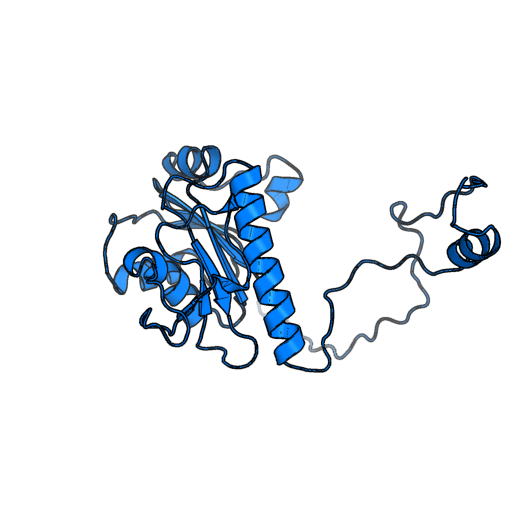P A 1 153 ? -8.200 -3.728 -6.639 1.00 93.94 153 ASP A C 1
ATOM 1222 O O . ASP A 1 153 ? -7.245 -3.228 -7.223 1.00 93.94 153 ASP A O 1
ATOM 1226 N N . VAL A 1 154 ? -8.082 -4.103 -5.366 1.00 95.44 154 VAL A N 1
ATOM 1227 C CA . VAL A 1 154 ? -6.854 -3.882 -4.601 1.00 95.44 154 VAL A CA 1
ATOM 1228 C C . VAL A 1 154 ? -5.845 -4.982 -4.909 1.00 95.44 154 VAL A C 1
ATOM 1230 O O . VAL A 1 154 ? -6.006 -6.144 -4.516 1.00 95.44 154 VAL A O 1
ATOM 1233 N N . ILE A 1 155 ? -4.776 -4.581 -5.599 1.00 95.62 155 ILE A N 1
ATOM 1234 C CA . ILE A 1 155 ? -3.645 -5.439 -5.966 1.00 95.62 155 ILE A CA 1
ATOM 1235 C C . ILE A 1 155 ? -2.547 -5.380 -4.908 1.00 95.62 155 ILE A C 1
ATOM 1237 O O . ILE A 1 155 ? -1.916 -6.392 -4.633 1.00 95.62 155 ILE A O 1
ATOM 1241 N N . CYS A 1 156 ? -2.329 -4.225 -4.284 1.00 95.94 156 CYS A N 1
ATOM 1242 C CA . CYS A 1 156 ? -1.334 -4.045 -3.236 1.00 95.94 156 CYS A CA 1
ATOM 1243 C C . CYS A 1 156 ? -1.946 -3.298 -2.051 1.00 95.94 156 CYS A C 1
ATOM 1245 O O . CYS A 1 156 ? -2.694 -2.343 -2.244 1.00 95.94 156 CYS A O 1
ATOM 1247 N N . ALA A 1 157 ? -1.611 -3.697 -0.831 1.00 96.00 157 ALA A N 1
ATOM 1248 C CA . ALA A 1 157 ? -1.933 -2.937 0.369 1.00 96.00 157 ALA A CA 1
ATOM 1249 C C . ALA A 1 157 ? -0.652 -2.664 1.153 1.00 96.00 157 ALA A C 1
ATOM 1251 O O . ALA A 1 157 ? 0.228 -3.520 1.240 1.00 96.00 157 ALA A O 1
ATOM 1252 N N . VAL A 1 158 ? -0.542 -1.459 1.709 1.00 95.88 158 VAL A N 1
ATOM 1253 C CA . VAL A 1 158 ? 0.619 -1.006 2.480 1.00 95.88 158 VAL A CA 1
ATOM 1254 C C . VAL A 1 158 ? 0.140 -0.420 3.793 1.00 95.88 158 VAL A C 1
ATOM 1256 O O . VAL A 1 158 ? -0.633 0.541 3.786 1.00 95.88 158 VAL A O 1
ATOM 1259 N N . HIS A 1 159 ? 0.640 -0.966 4.895 1.00 95.00 159 HIS A N 1
ATOM 1260 C CA . HIS A 1 159 ? 0.398 -0.462 6.235 1.00 95.00 159 HIS A CA 1
ATOM 1261 C C . HIS A 1 159 ? 1.717 -0.072 6.897 1.00 95.00 159 HIS A C 1
ATOM 1263 O O . HIS A 1 159 ? 2.680 -0.845 6.888 1.00 95.00 159 HIS A O 1
ATOM 1269 N N . THR A 1 160 ? 1.762 1.136 7.458 1.00 94.50 160 THR A N 1
ATOM 1270 C CA . THR A 1 160 ? 2.950 1.662 8.133 1.00 94.50 160 THR A CA 1
ATOM 1271 C C . THR A 1 160 ? 2.598 2.324 9.455 1.00 94.50 160 THR A C 1
ATOM 1273 O O . THR A 1 160 ? 1.540 2.940 9.616 1.00 94.50 160 THR A O 1
ATOM 1276 N N . HIS A 1 161 ? 3.546 2.239 10.383 1.00 94.69 161 HIS A N 1
ATOM 1277 C CA . HIS A 1 161 ? 3.558 3.001 11.628 1.00 94.69 161 HIS A CA 1
ATOM 1278 C C . HIS A 1 161 ? 4.566 4.153 11.522 1.00 94.69 161 HIS A C 1
ATOM 1280 O O . HIS A 1 161 ? 5.315 4.441 12.455 1.00 94.69 161 HIS A O 1
ATOM 1286 N N . SER A 1 162 ? 4.631 4.797 10.352 1.00 95.50 162 SER A N 1
ATOM 1287 C CA . SER A 1 162 ? 5.575 5.889 10.126 1.00 95.50 162 SER A CA 1
ATOM 1288 C C . SER A 1 162 ? 5.387 6.981 11.181 1.00 95.50 162 SER A C 1
ATOM 1290 O O . SER A 1 162 ? 4.258 7.275 11.585 1.00 95.50 162 SER A O 1
ATOM 1292 N N . MET A 1 163 ? 6.484 7.602 11.623 1.00 95.69 163 MET A N 1
ATOM 1293 C CA . MET A 1 163 ? 6.475 8.548 12.746 1.00 95.69 163 MET A CA 1
ATOM 1294 C C . MET A 1 163 ? 5.365 9.604 12.627 1.00 95.69 163 MET A C 1
ATOM 1296 O O . MET A 1 163 ? 4.554 9.759 13.540 1.00 95.69 163 MET A O 1
ATOM 1300 N N . TYR A 1 164 ? 5.279 10.295 11.488 1.00 97.12 164 TYR A N 1
ATOM 1301 C CA . TYR A 1 164 ? 4.253 11.315 11.257 1.00 97.12 164 TYR A CA 1
ATOM 1302 C C . TYR A 1 164 ? 2.850 10.732 11.070 1.00 97.12 164 TYR A C 1
ATOM 1304 O O . TYR A 1 164 ? 1.893 11.305 11.585 1.00 97.12 164 TYR A O 1
ATOM 1312 N N . GLY A 1 165 ? 2.717 9.599 10.373 1.00 96.56 165 GLY A N 1
ATOM 1313 C CA . GLY A 1 165 ? 1.424 8.950 10.151 1.00 96.56 165 GLY A CA 1
ATOM 1314 C C . GLY A 1 165 ? 0.789 8.491 11.459 1.00 96.56 165 GLY A C 1
ATOM 1315 O O . GLY A 1 165 ? -0.350 8.850 11.757 1.00 96.56 165 GLY A O 1
ATOM 1316 N N . LYS A 1 166 ? 1.563 7.784 12.286 1.00 95.62 166 LYS A N 1
ATOM 1317 C CA . LYS A 1 166 ? 1.151 7.366 13.627 1.00 95.62 166 LYS A CA 1
ATOM 1318 C C . LYS A 1 166 ? 0.836 8.567 14.514 1.00 95.62 166 LYS A C 1
ATOM 1320 O O . LYS A 1 166 ? -0.232 8.598 15.117 1.00 95.62 166 LYS A O 1
ATOM 1325 N N . THR A 1 167 ? 1.698 9.585 14.538 1.00 97.19 167 THR A N 1
ATOM 1326 C CA . THR A 1 167 ? 1.479 10.789 15.360 1.00 97.19 167 THR A CA 1
ATOM 1327 C C . THR A 1 167 ? 0.182 11.501 14.969 1.00 97.19 167 THR A C 1
ATOM 1329 O O . THR A 1 167 ? -0.663 11.759 15.823 1.00 97.19 167 THR A O 1
ATOM 1332 N N . PHE A 1 168 ? -0.030 11.760 13.676 1.00 98.06 168 PHE A N 1
ATOM 1333 C CA . PHE A 1 168 ? -1.241 12.417 13.181 1.00 98.06 168 PHE A CA 1
ATOM 1334 C C . PHE A 1 168 ? -2.505 11.596 13.460 1.00 98.06 168 PHE A C 1
ATOM 1336 O O . PHE A 1 168 ? -3.537 12.164 13.813 1.00 98.06 168 PHE A O 1
ATOM 1343 N N . SER A 1 169 ? -2.421 10.264 13.364 1.00 97.12 169 SER A N 1
ATOM 1344 C CA . SER A 1 169 ? -3.558 9.374 13.625 1.00 97.12 169 SER A CA 1
ATOM 1345 C C . SER A 1 169 ? -4.118 9.493 15.045 1.00 97.12 169 SER A C 1
ATOM 1347 O O . SER A 1 169 ? -5.292 9.210 15.263 1.00 97.12 169 SER A O 1
ATOM 1349 N N . THR A 1 170 ? -3.323 9.959 16.015 1.00 96.44 170 THR A N 1
ATOM 1350 C CA . THR A 1 170 ? -3.791 10.158 17.397 1.00 96.44 170 THR A CA 1
ATOM 1351 C C . THR A 1 170 ? -4.818 11.287 17.525 1.00 96.44 170 THR A C 1
ATOM 1353 O O . THR A 1 170 ? -5.586 11.308 18.481 1.00 96.44 170 THR A O 1
ATOM 1356 N N . LEU A 1 171 ? -4.870 12.201 16.549 1.00 96.75 171 LEU A N 1
ATOM 1357 C CA . LEU A 1 171 ? -5.769 13.354 16.555 1.00 96.75 171 LEU A CA 1
ATOM 1358 C C . LEU A 1 171 ? -7.217 13.007 16.182 1.00 96.75 171 LEU A C 1
ATOM 1360 O O . LEU A 1 171 ? -8.072 13.882 16.292 1.00 96.75 171 LEU A O 1
ATOM 1364 N N . GLY A 1 172 ? -7.489 11.796 15.677 1.00 95.62 172 GLY A N 1
ATOM 1365 C CA . GLY A 1 172 ? -8.848 11.376 15.304 1.00 95.62 172 GLY A CA 1
ATOM 1366 C C . GLY A 1 172 ? -9.516 12.291 14.273 1.00 95.62 172 GLY A C 1
ATOM 1367 O O . GLY A 1 172 ? -10.714 12.541 14.343 1.00 95.62 172 GLY A O 1
ATOM 1368 N N . ARG A 1 173 ? -8.744 12.854 13.332 1.00 96.38 173 ARG A N 1
ATOM 1369 C CA . ARG A 1 173 ? -9.255 13.812 12.337 1.00 96.38 173 ARG A CA 1
ATOM 1370 C C . ARG A 1 173 ? -8.773 13.517 10.922 1.00 96.38 173 ARG A C 1
ATOM 1372 O O . ARG A 1 173 ? -7.702 12.953 10.713 1.00 96.38 173 ARG A O 1
ATOM 1379 N N . LYS A 1 174 ? -9.563 13.961 9.941 1.00 96.94 174 LYS A N 1
ATOM 1380 C CA . LYS A 1 174 ? -9.242 13.827 8.515 1.00 96.94 174 LYS A CA 1
ATOM 1381 C C . LYS A 1 174 ? -8.068 14.728 8.139 1.00 96.94 174 LYS A C 1
ATOM 1383 O O . LYS A 1 174 ? -7.886 15.805 8.718 1.00 96.94 174 LYS A O 1
ATOM 1388 N N . LEU A 1 175 ? -7.309 14.300 7.133 1.00 97.38 175 LEU A N 1
ATOM 1389 C CA . LEU A 1 175 ? -6.281 15.117 6.503 1.00 97.38 175 LEU A CA 1
ATOM 1390 C C . LEU A 1 175 ? -6.943 16.312 5.806 1.00 97.38 175 LEU A C 1
ATOM 1392 O O . LEU A 1 175 ? -7.877 16.149 5.017 1.00 97.38 175 LEU A O 1
ATOM 1396 N N . LEU A 1 176 ? -6.459 17.518 6.102 1.00 97.75 176 LEU A N 1
ATOM 1397 C CA . LEU A 1 176 ? -6.967 18.739 5.485 1.00 97.75 176 LEU A CA 1
ATOM 1398 C C . LEU A 1 176 ? -6.351 18.944 4.088 1.00 97.75 176 LEU A C 1
ATOM 1400 O O . LEU A 1 176 ? -5.149 18.731 3.932 1.00 97.75 176 LEU A O 1
ATOM 1404 N N . PRO A 1 177 ? -7.126 19.414 3.094 1.00 97.38 177 PRO A N 1
ATOM 1405 C CA . PRO A 1 177 ? -6.640 19.712 1.744 1.00 97.38 177 PRO A CA 1
ATOM 1406 C C . PRO A 1 177 ? -5.972 21.100 1.685 1.00 97.38 177 PRO A C 1
ATOM 1408 O O . PRO A 1 177 ? -6.462 22.012 1.027 1.00 97.38 177 PRO A O 1
ATOM 1411 N N . ILE A 1 178 ? -4.885 21.293 2.436 1.00 97.88 178 ILE A N 1
ATOM 1412 C CA . ILE A 1 178 ? -4.198 22.596 2.591 1.00 97.88 178 ILE A CA 1
ATOM 1413 C C . ILE A 1 178 ? -2.910 22.717 1.766 1.00 97.88 178 ILE A C 1
ATOM 1415 O O . ILE A 1 178 ? -2.215 23.726 1.825 1.00 97.88 178 ILE A O 1
ATOM 1419 N N . SER A 1 179 ? -2.584 21.687 0.992 1.00 97.88 179 SER A N 1
ATOM 1420 C CA . SER A 1 179 ? -1.460 21.655 0.059 1.00 97.88 179 SER A CA 1
ATOM 1421 C C . SER A 1 179 ? -1.880 20.957 -1.231 1.00 97.88 179 SER A C 1
ATOM 1423 O O . SER A 1 179 ? -2.784 20.122 -1.219 1.00 97.88 179 SER A O 1
ATOM 1425 N N . GLN A 1 180 ? -1.195 21.248 -2.339 1.00 96.94 180 GLN A N 1
ATOM 1426 C CA . GLN A 1 180 ? -1.463 20.587 -3.620 1.00 96.94 180 GLN A CA 1
ATOM 1427 C C . GLN A 1 180 ? -1.419 19.052 -3.497 1.00 96.94 180 GLN A C 1
ATOM 1429 O O . GLN A 1 180 ? -2.283 18.366 -4.039 1.00 96.94 180 GLN A O 1
ATOM 1434 N N . ASP A 1 181 ? -0.469 18.519 -2.725 1.00 96.19 181 ASP A N 1
ATOM 1435 C CA . ASP A 1 181 ? -0.323 17.075 -2.524 1.00 96.19 181 ASP A CA 1
ATOM 1436 C C . ASP A 1 181 ? -1.438 16.484 -1.649 1.00 96.19 181 ASP A C 1
ATOM 1438 O O . ASP A 1 181 ? -1.954 15.405 -1.941 1.00 96.19 181 ASP A O 1
ATOM 1442 N N . SER A 1 182 ? -1.868 17.192 -0.598 1.00 95.75 182 SER A N 1
ATOM 1443 C CA . SER A 1 182 ? -2.975 16.725 0.254 1.00 95.75 182 SER A CA 1
ATOM 1444 C C . SER A 1 182 ? -4.322 16.744 -0.475 1.00 95.75 182 SER A C 1
ATOM 1446 O O . SER A 1 182 ? -5.172 15.891 -0.204 1.00 95.75 182 SER A O 1
ATOM 1448 N N . CYS A 1 183 ? -4.502 17.620 -1.471 1.00 97.31 183 CYS A N 1
ATOM 1449 C CA . CYS A 1 183 ? -5.682 17.615 -2.340 1.00 97.31 183 CYS A CA 1
ATOM 1450 C C . CYS A 1 183 ? -5.861 16.292 -3.105 1.00 97.31 183 CYS A C 1
ATOM 1452 O O . CYS A 1 183 ? -6.997 15.928 -3.408 1.00 97.31 183 CYS A O 1
ATOM 1454 N N . ALA A 1 184 ? -4.796 15.514 -3.345 1.00 94.69 184 ALA A N 1
ATOM 1455 C CA . ALA A 1 184 ? -4.905 14.186 -3.964 1.00 94.69 184 ALA A CA 1
ATOM 1456 C C . ALA A 1 184 ? -5.747 13.187 -3.136 1.00 94.69 184 ALA A C 1
ATOM 1458 O O . ALA A 1 184 ? -6.240 12.187 -3.676 1.00 94.69 184 ALA A O 1
ATOM 1459 N N . PHE A 1 185 ? -5.922 13.471 -1.839 1.00 96.00 185 PHE A N 1
ATOM 1460 C CA . PHE A 1 185 ? -6.695 12.682 -0.881 1.00 96.00 185 PHE A CA 1
ATOM 1461 C C . PHE A 1 185 ? -8.022 13.339 -0.475 1.00 96.00 185 PHE A C 1
ATOM 1463 O O . PHE A 1 185 ? -8.751 12.765 0.341 1.00 96.00 185 PHE A O 1
ATOM 1470 N N . TYR A 1 186 ? -8.364 14.513 -1.015 1.00 96.56 186 TYR A N 1
ATOM 1471 C CA . TYR A 1 186 ? -9.615 15.196 -0.684 1.00 96.56 186 TYR A CA 1
ATOM 1472 C C . TYR A 1 186 ? -10.825 14.311 -1.018 1.00 96.56 186 TYR A C 1
ATOM 1474 O O . TYR A 1 186 ? -10.929 13.795 -2.129 1.00 96.56 186 TYR A O 1
ATOM 1482 N N . ASN A 1 187 ? -11.707 14.086 -0.035 1.00 95.38 187 ASN A N 1
ATOM 1483 C CA . ASN A 1 187 ? -12.849 13.159 -0.118 1.00 95.38 187 ASN A CA 1
ATOM 1484 C C . ASN A 1 187 ? -12.498 11.740 -0.610 1.00 95.38 187 ASN A C 1
ATOM 1486 O O . ASN A 1 187 ? -13.337 11.048 -1.176 1.00 95.38 187 ASN A O 1
ATOM 1490 N N . SER A 1 188 ? -11.253 11.313 -0.396 1.00 95.69 188 SER A N 1
ATOM 1491 C CA . SER A 1 188 ? -10.722 10.042 -0.892 1.00 95.69 188 SER A CA 1
ATOM 1492 C C . SER A 1 188 ? -9.928 9.288 0.184 1.00 95.69 188 SER A C 1
ATOM 1494 O O . SER A 1 188 ? -9.080 8.450 -0.138 1.00 95.69 188 SER A O 1
ATOM 1496 N N . HIS A 1 189 ? -10.182 9.593 1.457 1.00 96.62 189 HIS A N 1
ATOM 1497 C CA . HIS A 1 189 ? -9.664 8.874 2.616 1.00 96.62 189 HIS A CA 1
ATOM 1498 C C . HIS A 1 189 ? -10.686 8.880 3.763 1.00 96.62 189 HIS A C 1
ATOM 1500 O O . HIS A 1 189 ? -11.555 9.756 3.836 1.00 96.62 189 HIS A O 1
ATOM 1506 N N . ALA A 1 190 ? -10.558 7.919 4.674 1.00 96.44 190 ALA A N 1
ATOM 1507 C CA . ALA A 1 190 ? -11.402 7.794 5.860 1.00 96.44 190 ALA A CA 1
ATOM 1508 C C . ALA A 1 190 ? -10.569 7.695 7.146 1.00 96.44 190 ALA A C 1
ATOM 1510 O O . ALA A 1 190 ? -9.343 7.570 7.096 1.00 96.44 190 ALA A O 1
ATOM 1511 N N . ILE A 1 191 ? -11.253 7.757 8.288 1.00 96.31 191 ILE A N 1
ATOM 1512 C CA . ILE A 1 191 ? -10.701 7.452 9.609 1.00 96.31 191 ILE A CA 1
ATOM 1513 C C . ILE A 1 191 ? -11.376 6.170 10.086 1.00 96.31 191 ILE A C 1
ATOM 1515 O O . ILE A 1 191 ? -12.582 6.007 9.907 1.00 96.31 191 ILE A O 1
ATOM 1519 N N . TYR A 1 192 ? -10.595 5.275 10.669 1.00 94.88 192 TYR A N 1
ATOM 1520 C CA . TYR A 1 192 ? -11.085 4.160 11.457 1.00 94.88 192 TYR A CA 1
ATOM 1521 C C . TYR A 1 192 ? -10.837 4.477 12.931 1.00 94.88 192 TYR A C 1
ATOM 1523 O O . TYR A 1 192 ? -9.682 4.576 13.339 1.00 94.88 192 TYR A O 1
ATOM 1531 N N . GLU A 1 193 ? -11.912 4.703 13.683 1.00 91.06 193 GLU A N 1
ATOM 1532 C CA . GLU A 1 193 ? -11.869 5.214 15.065 1.00 91.06 193 GLU A CA 1
ATOM 1533 C C . GLU A 1 193 ? -11.848 4.083 16.112 1.00 91.06 193 GLU A C 1
ATOM 1535 O O . GLU A 1 193 ? -11.339 4.254 17.216 1.00 91.06 193 GLU A O 1
ATOM 1540 N N . ASP A 1 194 ? -12.307 2.887 15.736 1.00 80.81 194 ASP A N 1
ATOM 1541 C CA . ASP A 1 194 ? -12.499 1.747 16.641 1.00 80.81 194 ASP A CA 1
ATOM 1542 C C . ASP A 1 194 ? -11.261 0.836 16.721 1.00 80.81 194 ASP A C 1
ATOM 1544 O O . ASP A 1 194 ? -11.351 -0.383 16.539 1.00 80.81 194 ASP A O 1
ATOM 1548 N N . TYR A 1 195 ? -10.073 1.400 16.960 1.00 73.12 195 TYR A N 1
ATOM 1549 C CA . TYR A 1 195 ? -8.883 0.565 17.137 1.00 73.12 195 TYR A CA 1
ATOM 1550 C C . TYR A 1 195 ? -8.974 -0.238 18.446 1.00 73.12 195 TYR A C 1
ATOM 1552 O O . TYR A 1 195 ? -8.803 0.300 19.539 1.00 73.12 195 TYR A O 1
ATOM 1560 N N . GLY A 1 196 ? -9.244 -1.542 18.325 1.00 67.50 196 GLY A N 1
ATOM 1561 C CA . GLY A 1 196 ? -9.446 -2.454 19.457 1.00 67.50 196 GLY A CA 1
ATOM 1562 C C . GLY A 1 196 ? -8.154 -2.977 20.097 1.00 67.50 196 GLY A C 1
ATOM 1563 O O . GLY A 1 196 ? -8.218 -3.682 21.103 1.00 67.50 196 GLY A O 1
ATOM 1564 N N . GLY A 1 197 ? -6.987 -2.644 19.536 1.00 66.94 197 GLY A N 1
ATOM 1565 C CA . GLY A 1 197 ? -5.686 -3.203 19.914 1.00 66.94 197 GLY A CA 1
ATOM 1566 C C . GLY A 1 197 ? -5.226 -4.317 18.968 1.00 66.94 197 GLY A C 1
ATOM 1567 O O . GLY A 1 197 ? -5.747 -4.465 17.869 1.00 66.94 197 GLY A O 1
ATOM 1568 N N . VAL A 1 198 ? -4.230 -5.109 19.382 1.00 61.50 198 VAL A N 1
ATOM 1569 C CA . VAL A 1 198 ? -3.778 -6.289 18.617 1.00 61.50 198 VAL A CA 1
ATOM 1570 C C . VAL A 1 198 ? -4.792 -7.411 18.835 1.00 61.50 198 VAL A C 1
ATOM 1572 O O . VAL A 1 198 ? -4.588 -8.274 19.688 1.00 61.50 198 VAL A O 1
ATOM 1575 N N . VAL A 1 199 ? -5.914 -7.370 18.121 1.00 54.12 199 VAL A N 1
ATOM 1576 C CA . VAL A 1 199 ? -6.969 -8.376 18.252 1.00 54.12 199 VAL A CA 1
ATOM 1577 C C . VAL A 1 199 ? -7.024 -9.231 16.994 1.00 54.12 199 VAL A C 1
ATOM 1579 O O . VAL A 1 199 ? -6.904 -8.768 15.866 1.00 54.12 199 VAL A O 1
ATOM 1582 N N . TYR A 1 200 ? -7.160 -10.532 17.207 1.00 60.06 200 TYR A N 1
ATOM 1583 C CA . TYR A 1 200 ? -7.272 -11.545 16.167 1.00 60.06 200 TYR A CA 1
ATOM 1584 C C . TYR A 1 200 ? -8.748 -11.725 15.772 1.00 60.06 200 TYR A C 1
ATOM 1586 O O . TYR A 1 200 ? -9.266 -12.838 15.817 1.00 60.06 200 TYR A O 1
ATOM 1594 N N . ASP A 1 201 ? -9.444 -10.621 15.484 1.00 69.00 201 ASP A N 1
ATOM 1595 C CA . ASP A 1 201 ? -10.906 -10.604 15.375 1.00 69.00 201 ASP A CA 1
ATOM 1596 C C . ASP A 1 201 ? -11.366 -10.341 13.943 1.00 69.00 201 ASP A C 1
ATOM 1598 O O . ASP A 1 201 ? -10.959 -9.370 13.299 1.00 69.00 201 ASP A O 1
ATOM 1602 N N . LYS A 1 202 ? -12.241 -11.202 13.425 1.00 74.94 202 LYS A N 1
ATOM 1603 C CA . LYS A 1 202 ? -12.777 -11.071 12.063 1.00 74.94 202 LYS A CA 1
ATOM 1604 C C . LYS A 1 202 ? -13.636 -9.807 11.940 1.00 74.94 202 LYS A C 1
ATOM 1606 O O . LYS A 1 202 ? -13.642 -9.138 10.906 1.00 74.94 202 LYS A O 1
ATOM 1611 N N . GLU A 1 203 ? -14.304 -9.456 13.025 1.00 83.94 203 GLU A N 1
ATOM 1612 C CA . GLU A 1 203 ? -15.168 -8.305 13.192 1.00 83.94 203 GLU A CA 1
ATOM 1613 C C . GLU A 1 203 ? -14.378 -6.994 13.050 1.00 83.94 203 GLU A C 1
ATOM 1615 O O . GLU A 1 203 ? -14.913 -6.008 12.541 1.00 83.94 203 GLU A O 1
ATOM 1620 N N . GLU A 1 204 ? -13.094 -6.965 13.437 1.00 84.69 204 GLU A N 1
ATOM 1621 C CA . GLU A 1 204 ? -12.219 -5.812 13.186 1.00 84.69 204 GLU A CA 1
ATOM 1622 C C . GLU A 1 204 ? -11.983 -5.613 11.686 1.00 84.69 204 GLU A C 1
ATOM 1624 O O . GLU A 1 204 ? -12.128 -4.497 11.181 1.00 84.69 204 GLU A O 1
ATOM 1629 N N . GLY A 1 205 ? -11.719 -6.697 10.951 1.00 86.69 205 GLY A N 1
ATOM 1630 C CA . GLY A 1 205 ? -11.611 -6.661 9.493 1.00 86.69 205 GLY A CA 1
ATOM 1631 C C . GLY A 1 205 ? -12.875 -6.111 8.824 1.00 86.69 205 GLY A C 1
ATOM 1632 O O . GLY A 1 205 ? -12.791 -5.258 7.940 1.00 86.69 205 GLY A O 1
ATOM 1633 N N . GLU A 1 206 ? -14.057 -6.535 9.277 1.00 88.38 206 GLU A N 1
ATOM 1634 C CA . GLU A 1 206 ? -15.346 -6.065 8.749 1.00 88.38 206 GLU A CA 1
ATOM 1635 C C . GLU A 1 206 ? -15.592 -4.574 9.028 1.00 88.38 206 GLU A C 1
ATOM 1637 O O . GLU A 1 206 ? -15.993 -3.827 8.125 1.00 88.38 206 GLU A O 1
ATOM 1642 N N . ARG A 1 207 ? -15.305 -4.101 10.250 1.00 90.56 207 ARG A N 1
ATOM 1643 C CA . ARG A 1 207 ? -15.408 -2.670 10.584 1.00 90.56 207 ARG A CA 1
ATOM 1644 C C . ARG A 1 207 ? -14.422 -1.831 9.772 1.00 90.56 207 ARG A C 1
ATOM 1646 O O . ARG A 1 207 ? -14.791 -0.762 9.283 1.00 90.56 207 ARG A O 1
ATOM 1653 N N . LEU A 1 208 ? -13.204 -2.329 9.565 1.00 90.94 208 LEU A N 1
ATOM 1654 C CA . LEU A 1 208 ? -12.180 -1.656 8.770 1.00 90.94 208 LEU A CA 1
ATOM 1655 C C . LEU A 1 208 ? -12.591 -1.538 7.299 1.00 90.94 208 LEU A C 1
ATOM 1657 O O . LEU A 1 208 ? -12.488 -0.458 6.712 1.00 90.94 208 LEU A O 1
ATOM 1661 N N . VAL A 1 209 ? -13.111 -2.619 6.714 1.00 92.81 209 VAL A N 1
ATOM 1662 C CA . VAL A 1 209 ? -13.662 -2.624 5.351 1.00 92.81 209 VAL A CA 1
ATOM 1663 C C . VAL A 1 209 ? -14.806 -1.620 5.222 1.00 92.81 209 VAL A C 1
ATOM 1665 O O . VAL A 1 209 ? -14.858 -0.862 4.251 1.00 92.81 209 VAL A O 1
ATOM 1668 N N . LYS A 1 210 ? -15.701 -1.563 6.213 1.00 94.00 210 LYS A N 1
ATOM 1669 C CA . LYS A 1 210 ? -16.789 -0.579 6.240 1.00 94.00 210 LYS A CA 1
ATOM 1670 C C . LYS A 1 210 ? -16.256 0.855 6.298 1.00 94.00 210 LYS A C 1
ATOM 1672 O O . LYS A 1 210 ? -16.774 1.715 5.590 1.00 94.00 210 LYS A O 1
ATOM 1677 N N . ALA A 1 211 ? -15.226 1.109 7.105 1.00 94.00 211 ALA A N 1
ATOM 1678 C CA . ALA A 1 211 ? -14.630 2.434 7.255 1.00 94.00 211 ALA A CA 1
ATOM 1679 C C . ALA A 1 211 ? -13.905 2.898 5.983 1.00 94.00 211 ALA A C 1
ATOM 1681 O O . ALA A 1 211 ? -14.098 4.031 5.539 1.00 94.00 211 ALA A O 1
ATOM 1682 N N . ILE A 1 212 ? -13.095 2.032 5.361 1.00 93.19 212 ILE A N 1
ATOM 1683 C CA . ILE A 1 212 ? -12.395 2.383 4.119 1.00 93.19 212 ILE A CA 1
ATOM 1684 C C . ILE A 1 212 ? -13.360 2.486 2.937 1.00 93.19 212 ILE A C 1
ATOM 1686 O O . ILE A 1 212 ? -13.195 3.355 2.084 1.00 93.19 212 ILE A O 1
ATOM 1690 N N . GLY A 1 213 ? -14.404 1.661 2.898 1.00 94.31 213 GLY A N 1
ATOM 1691 C CA . GLY A 1 213 ? -15.388 1.663 1.826 1.00 94.31 213 GLY A CA 1
ATOM 1692 C C . GLY A 1 213 ? -14.803 1.310 0.452 1.00 94.31 213 GLY A C 1
ATOM 1693 O O . GLY A 1 213 ? -13.639 0.931 0.297 1.00 94.31 213 GLY A O 1
ATOM 1694 N N . ALA A 1 214 ? -15.641 1.443 -0.575 1.00 93.12 214 ALA A N 1
ATOM 1695 C CA . ALA A 1 214 ? -15.329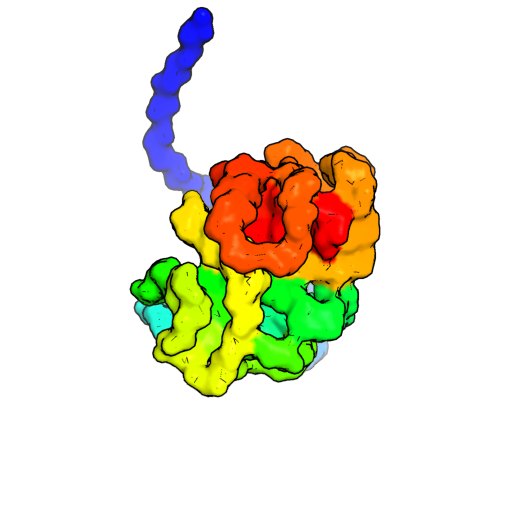 0.959 -1.920 1.00 93.12 214 ALA A CA 1
ATOM 1696 C C . ALA A 1 214 ? -14.307 1.822 -2.683 1.00 93.12 214 ALA A C 1
ATOM 1698 O O . ALA A 1 214 ? -13.634 1.318 -3.576 1.00 93.12 214 ALA A O 1
ATOM 1699 N N . THR A 1 215 ? -14.190 3.117 -2.368 1.00 92.69 215 THR A N 1
ATOM 1700 C CA . THR A 1 215 ? -13.482 4.081 -3.234 1.00 92.69 215 THR A CA 1
ATOM 1701 C C . THR A 1 215 ? -12.332 4.827 -2.565 1.00 92.69 215 THR A C 1
ATOM 1703 O O . THR A 1 215 ? -11.513 5.416 -3.274 1.00 92.69 215 THR A O 1
ATOM 1706 N N . ASN A 1 216 ? -12.212 4.813 -1.231 1.00 95.69 216 ASN A N 1
ATOM 1707 C CA . ASN A 1 216 ? -11.125 5.543 -0.581 1.00 95.69 216 ASN A CA 1
ATOM 1708 C C . ASN A 1 216 ? -9.762 4.923 -0.914 1.00 95.69 216 ASN A C 1
ATOM 1710 O O . ASN A 1 216 ? -9.610 3.707 -1.039 1.00 95.69 216 ASN A O 1
ATOM 1714 N N . LYS A 1 217 ? -8.757 5.791 -1.034 1.00 94.88 217 LYS A N 1
ATOM 1715 C CA . LYS A 1 217 ? -7.362 5.455 -1.359 1.00 94.88 217 LYS A CA 1
ATOM 1716 C C . LYS A 1 217 ? -6.497 5.263 -0.115 1.00 94.88 217 LYS A C 1
ATOM 1718 O O . LYS A 1 217 ? -5.382 4.759 -0.213 1.00 94.88 217 LYS A O 1
ATOM 1723 N N . ALA A 1 218 ? -6.972 5.732 1.034 1.00 96.31 218 ALA A N 1
ATOM 1724 C CA . ALA A 1 218 ? -6.247 5.682 2.290 1.00 96.31 218 ALA A CA 1
ATOM 1725 C C . ALA A 1 218 ? -7.211 5.591 3.473 1.00 96.31 218 ALA A C 1
ATOM 1727 O O . ALA A 1 218 ? -8.340 6.087 3.420 1.00 96.31 218 ALA A O 1
ATOM 1728 N N . LEU A 1 219 ? -6.728 4.994 4.551 1.00 96.06 219 LEU A N 1
ATOM 1729 C CA . LEU A 1 219 ? -7.400 4.915 5.831 1.00 96.06 219 LEU A CA 1
ATOM 1730 C C . LEU A 1 219 ? -6.414 5.334 6.922 1.00 96.06 219 LEU A C 1
ATOM 1732 O O . LEU A 1 219 ? -5.292 4.830 6.991 1.00 96.06 219 LEU A O 1
ATOM 1736 N N . ILE A 1 220 ? -6.837 6.281 7.752 1.00 97.06 220 ILE A N 1
ATOM 1737 C CA . ILE A 1 220 ? -6.132 6.680 8.967 1.00 97.06 220 ILE A CA 1
ATOM 1738 C C . IL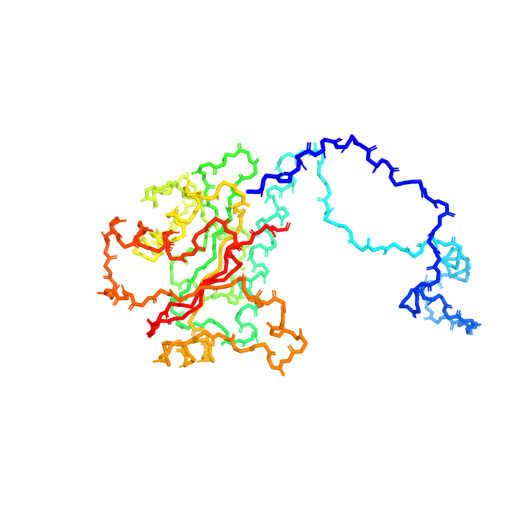E A 1 220 ? -6.671 5.792 10.084 1.00 97.06 220 ILE A C 1
ATOM 1740 O O . ILE A 1 220 ? -7.848 5.880 10.420 1.00 97.06 220 ILE A O 1
ATOM 1744 N N . LEU A 1 221 ? -5.828 4.926 10.635 1.00 95.25 221 LEU A N 1
ATOM 1745 C CA . LEU A 1 221 ? -6.178 4.061 11.758 1.00 95.25 221 LEU A CA 1
ATOM 1746 C C . LEU A 1 221 ? -5.904 4.848 13.041 1.00 95.25 221 LEU A C 1
ATOM 1748 O O . LEU A 1 221 ? -4.735 5.079 13.363 1.00 95.25 221 LEU A O 1
ATOM 1752 N N . GLN A 1 222 ? -6.951 5.323 13.721 1.00 95.62 222 GLN A N 1
ATOM 1753 C CA . GLN A 1 222 ? -6.810 6.194 14.885 1.00 95.62 222 GLN A CA 1
ATOM 1754 C C . GLN A 1 222 ? -5.922 5.526 15.944 1.00 95.62 222 GLN A C 1
ATOM 1756 O O . GLN A 1 222 ? -6.049 4.336 16.216 1.00 95.62 222 GLN A O 1
ATOM 1761 N N . ASN A 1 223 ? -4.973 6.289 16.494 1.00 94.31 223 ASN A N 1
ATOM 1762 C CA . ASN A 1 223 ? -3.979 5.820 17.472 1.00 94.31 223 ASN A CA 1
ATOM 1763 C C . ASN A 1 223 ? -3.022 4.707 16.989 1.00 94.31 223 ASN A C 1
ATOM 1765 O O . ASN A 1 223 ? -2.296 4.148 17.810 1.00 94.31 223 ASN A O 1
ATOM 1769 N N . HIS A 1 224 ? -2.976 4.404 15.689 1.00 93.50 224 HIS A N 1
ATOM 1770 C CA . HIS A 1 224 ? -2.241 3.255 15.159 1.00 93.50 224 HIS A CA 1
ATOM 1771 C C . HIS A 1 224 ? -1.307 3.640 14.003 1.00 93.50 224 HIS A C 1
ATOM 1773 O O . HIS A 1 224 ? -0.090 3.488 14.115 1.00 93.50 224 HIS A O 1
ATOM 1779 N N . GLY A 1 225 ? -1.835 4.172 12.899 1.00 94.25 225 GLY A N 1
ATOM 1780 C CA . GLY A 1 225 ? -1.018 4.442 11.717 1.00 94.25 225 GLY A CA 1
ATOM 1781 C C . GLY A 1 225 ? -1.824 4.660 10.444 1.00 94.25 225 GLY A C 1
ATOM 1782 O O . GLY A 1 225 ? -2.957 5.139 10.474 1.00 94.25 225 GLY A O 1
ATOM 1783 N N . LEU A 1 226 ? -1.216 4.330 9.304 1.00 95.75 226 LEU A N 1
ATOM 1784 C CA . LEU A 1 226 ? -1.803 4.546 7.981 1.00 95.75 226 LEU A CA 1
ATOM 1785 C C . LEU A 1 226 ? -1.928 3.229 7.218 1.00 95.75 226 LEU A C 1
ATOM 1787 O O . LEU A 1 226 ? -1.041 2.377 7.284 1.00 95.75 226 LEU A O 1
ATOM 1791 N N . LEU A 1 227 ? -3.006 3.092 6.451 1.00 95.56 227 LEU A N 1
ATOM 1792 C CA . LEU A 1 227 ? -3.229 2.004 5.505 1.00 95.56 227 LEU A CA 1
ATOM 1793 C C . LEU A 1 227 ? -3.565 2.592 4.134 1.00 95.56 227 LEU A C 1
ATOM 1795 O O . LEU A 1 227 ? -4.437 3.450 4.007 1.00 95.56 227 LEU A O 1
ATOM 1799 N N . THR A 1 228 ? -2.894 2.110 3.092 1.00 95.75 228 THR A N 1
ATOM 1800 C CA . THR A 1 228 ? -3.164 2.506 1.705 1.00 95.75 228 THR A CA 1
ATOM 1801 C C . THR A 1 228 ? -3.357 1.269 0.830 1.00 95.75 228 THR A C 1
ATOM 1803 O O . THR A 1 228 ? -2.386 0.562 0.552 1.00 95.75 228 THR A O 1
ATOM 1806 N N . PRO A 1 229 ? -4.592 0.968 0.400 1.00 92.44 229 PRO A N 1
ATOM 1807 C CA . PRO A 1 229 ? -4.836 0.007 -0.664 1.00 92.44 229 PRO A CA 1
ATOM 1808 C C . PRO A 1 229 ? -4.658 0.676 -2.029 1.00 92.44 229 PRO A C 1
ATOM 1810 O O . PRO A 1 229 ? -5.148 1.783 -2.267 1.00 92.44 229 PRO A O 1
ATOM 1813 N N . ARG A 1 230 ? -3.949 0.023 -2.948 1.00 80.88 230 ARG A N 1
ATOM 1814 C CA . ARG A 1 230 ? -3.616 0.603 -4.248 1.00 80.88 230 ARG A CA 1
ATOM 1815 C C . ARG A 1 230 ? -3.626 -0.426 -5.380 1.00 80.88 230 ARG A C 1
ATOM 1817 O O . ARG A 1 230 ? -3.228 -1.579 -5.222 1.00 80.88 230 ARG A O 1
ATOM 1824 N N . LEU A 1 231 ? -4.047 0.053 -6.547 1.00 62.44 231 LEU A N 1
ATOM 1825 C CA . LEU A 1 231 ? -3.749 -0.517 -7.860 1.00 62.44 231 LEU A CA 1
ATOM 1826 C C . LEU A 1 231 ? -2.291 -0.160 -8.209 1.00 62.44 231 LEU A C 1
ATOM 1828 O O . LEU A 1 231 ? -1.922 1.013 -8.107 1.00 62.44 231 LEU A O 1
ATOM 1832 N N . LEU A 1 232 ? -1.459 -1.153 -8.538 1.00 50.81 232 LEU A N 1
ATOM 1833 C CA . LEU A 1 232 ? -0.061 -0.941 -8.951 1.00 50.81 232 LEU A CA 1
ATOM 1834 C C . LEU A 1 232 ? 0.063 -0.283 -10.329 1.00 50.81 232 LEU A C 1
ATOM 1836 O O . LEU A 1 232 ? -0.815 -0.531 -11.182 1.00 50.81 232 LEU A O 1
#

Mean predicted aligned error: 9.6 Å

Organism: Rhizopus oryzae (NCBI:txid64495)

pLDDT: mean 84.73, std 18.02, range [31.47, 98.06]

Nearest PDB structures (foldseek):
  4xxf-assembly1_A  TM=9.441E-01  e=6.075E-21  Glaciozyma antarctica
  3ocr-assembly1_A  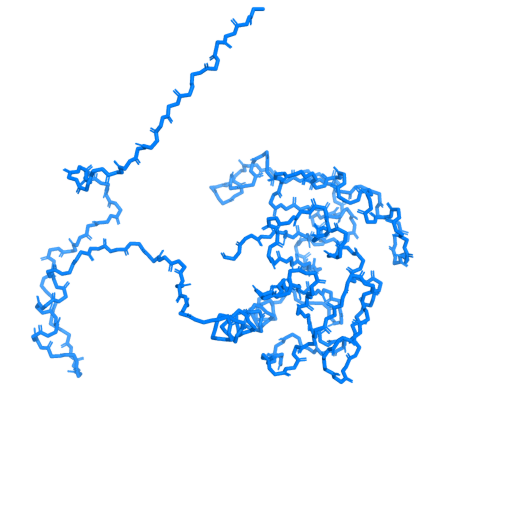TM=9.462E-01  e=3.110E-17  Pseudomonas savastanoi pv. phaseolicola 1448A
  8iah-assembly1_2  TM=8.651E-01  e=6.169E-15  Sus scrofa
  1jdi-assembly1_A  TM=8.463E-01  e=7.232E-11  Escherichia coli K-12
  1k0w-assembly1_A  TM=8.107E-01  e=2.137E-10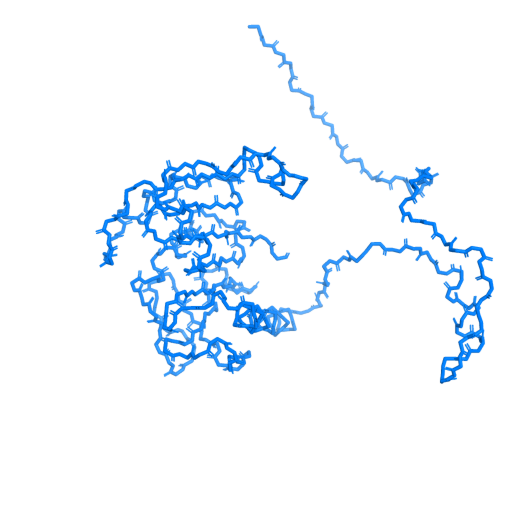  Escherichia coli

Solvent-accessible surface area (backbone atoms only — not comparable to full-atom values): 13907 Å² total; per-residue (Å²): 139,88,78,84,89,77,91,80,76,87,79,77,78,72,89,85,71,87,72,84,59,92,85,78,70,81,75,89,72,88,76,86,74,89,71,92,64,46,75,64,56,56,61,51,55,72,72,52,80,93,73,80,92,69,86,85,84,67,98,46,66,65,64,43,42,53,52,51,38,44,50,52,24,50,48,37,29,49,35,37,75,72,56,31,55,45,87,68,52,62,54,48,42,33,46,36,86,86,47,74,72,29,32,38,30,63,38,55,74,58,54,40,67,72,50,42,50,86,59,44,24,31,24,39,80,85,58,47,80,77,42,72,93,63,57,62,56,53,62,69,42,45,54,55,39,34,42,43,71,78,30,82,75,42,38,30,36,42,36,32,47,19,64,67,45,20,57,54,16,58,68,72,65,81,85,67,65,84,45,82,75,41,45,79,43,58,97,24,52,35,65,36,79,80,66,84,67,99,55,88,48,70,66,57,23,53,53,48,42,63,42,36,49,96,75,39,48,30,30,34,32,28,71,54,10,37,38,35,52,33,69,128

Sequence (232 aa):
MTLPISDNKNNMINDTNIQRTAIFLRSSRKIVLTGSETEEEARAAEKLPIQLPRPRTFDDVHSQRVHMKQKLAAGFRLLAKYGWDEGVAGHMTLRDPEYPDLFWVNAFGQYFGHIKASDLILVDHSGSIVRGQYTVNKAAFVIHEAVHRARSDVICAVHTHSMYGKTFSTLGRKLLPISQDSCAFYNSHAIYEDYGGVVYDKEEGERLVKAIGATNKALILQNHGLLTPRLL

Radius of gyration: 22.04 Å; Cα contacts (8 Å, |Δi|>4): 335; chains: 1; bounding box: 67×46×54 Å